Protein AF-A0A6G0VIT0-F1 (afdb_monomer_lite)

pLDDT: mean 71.98, std 22.52, range [28.94, 96.5]

Radius of gyration: 37.8 Å; chains: 1; bounding box: 66×64×122 Å

Sequence (243 aa):
MTITPNLNTSILKSQESIESVAIDLSVTSTPPNVNLTPIKTPNSISPLLKTPSKFTRYFPTLVTPARRLNFPKSPITRSKPTKTKLKKKLKLLQQKVRRQQLKINNLQQLLKSLEQKGLLNSENSEVISSKFEGLSQEIFLNQLKNCKRHTKGHRYSAEIKKFALTLHYYSPKAHQYCRLINRSILALPHVSAIRNWTSSINGEPGFFKDVLSALEKLKPFDKHCNLVIDAMAIKQQIIWDPK

Foldseek 3Di:
DDDDDDDDPDPPPDDDDDDDDDDDPDDDDDDDDDDDDDDDDDDDDDDPDDDPDDDDPDDDDPDDPPPPPPDDDDPPDPDDDDPVVVVVVVVVVVVVVVVVVVVVVVVVVVVVVCVVVVNDDPCVLVVLVVPDDDPLSQQVVQCVVPVPDDLVPRDHDPVLLVVLLVQCVVPVVRSVVCCPVVCVRGPHDDVVVNVVVCVVQDPDPDDRPVVVVVLVPDDPVVNDDDDDDDDDDDDDDDDDDDD

Structure (mmCIF, N/CA/C/O backbone):
data_AF-A0A6G0VIT0-F1
#
_entry.id   AF-A0A6G0VIT0-F1
#
loop_
_atom_site.group_PDB
_atom_site.id
_atom_site.type_symbol
_atom_site.label_atom_id
_atom_site.label_alt_id
_atom_site.label_comp_id
_atom_site.label_asym_id
_atom_site.label_entity_id
_atom_site.label_seq_id
_atom_site.pdbx_PDB_ins_code
_atom_site.Cartn_x
_atom_site.Cartn_y
_atom_site.Cartn_z
_atom_site.occupancy
_atom_site.B_iso_or_equiv
_atom_site.auth_seq_id
_atom_site.auth_comp_id
_atom_site.auth_asym_id
_atom_site.auth_atom_id
_atom_site.pdbx_PDB_model_num
ATOM 1 N N . MET A 1 1 ? -30.025 -21.293 -44.463 1.00 39.44 1 MET A N 1
ATOM 2 C CA . MET A 1 1 ? -30.429 -20.440 -43.326 1.00 39.44 1 MET A CA 1
ATOM 3 C C . MET A 1 1 ? -29.195 -19.697 -42.851 1.00 39.44 1 MET A C 1
ATOM 5 O O . MET A 1 1 ? -28.387 -20.245 -42.119 1.00 39.44 1 MET A O 1
ATOM 9 N N . THR A 1 2 ? -29.005 -18.495 -43.377 1.00 31.34 2 THR A N 1
ATOM 10 C CA . THR A 1 2 ? -27.840 -17.631 -43.169 1.00 31.34 2 THR A CA 1
ATOM 11 C C . THR A 1 2 ? -28.367 -16.354 -42.534 1.00 31.34 2 THR A C 1
ATOM 13 O O . THR A 1 2 ? -29.115 -15.617 -43.170 1.00 31.34 2 THR A O 1
ATOM 16 N N . ILE A 1 3 ? -28.048 -16.134 -41.259 1.00 34.16 3 ILE A N 1
ATOM 17 C CA . ILE A 1 3 ? -28.468 -14.950 -40.507 1.00 34.16 3 ILE A CA 1
ATOM 18 C C . ILE A 1 3 ? -27.227 -14.086 -40.299 1.00 34.16 3 ILE A C 1
ATOM 20 O O . ILE A 1 3 ? -26.346 -14.411 -39.507 1.00 34.16 3 ILE A O 1
ATOM 24 N N . THR A 1 4 ? -27.157 -12.998 -41.056 1.00 38.31 4 THR A N 1
ATOM 25 C CA . THR A 1 4 ? -26.248 -11.869 -40.845 1.00 38.31 4 THR A CA 1
ATOM 26 C C . THR A 1 4 ? -26.761 -11.000 -39.692 1.00 38.31 4 THR A C 1
ATOM 28 O O . THR A 1 4 ? -27.941 -10.639 -39.715 1.00 38.31 4 THR A O 1
ATOM 31 N N . PRO A 1 5 ? -25.929 -10.582 -38.724 1.00 44.19 5 PRO A N 1
ATOM 32 C CA . PRO A 1 5 ? -26.310 -9.526 -37.800 1.00 44.19 5 PRO A CA 1
ATOM 33 C C . PRO A 1 5 ? -25.997 -8.148 -38.402 1.00 44.19 5 PRO A C 1
ATOM 35 O O . PRO A 1 5 ? -24.857 -7.817 -38.721 1.00 44.19 5 PRO A O 1
ATOM 38 N N . ASN A 1 6 ? -27.058 -7.363 -38.557 1.00 33.50 6 ASN A N 1
ATOM 39 C CA . ASN A 1 6 ? -27.067 -5.968 -38.974 1.00 33.50 6 ASN A CA 1
ATOM 40 C C . ASN A 1 6 ? -26.543 -5.091 -37.816 1.00 33.50 6 ASN A C 1
ATOM 42 O O . ASN A 1 6 ? -27.170 -5.023 -36.758 1.00 33.50 6 ASN A O 1
ATOM 46 N N . LEU A 1 7 ? -25.373 -4.470 -37.986 1.00 37.62 7 LEU A N 1
ATOM 47 C CA . LEU A 1 7 ? -24.781 -3.537 -37.023 1.00 37.62 7 LEU A CA 1
ATOM 48 C C . LEU A 1 7 ? -25.270 -2.118 -37.333 1.00 37.62 7 LEU A C 1
ATOM 50 O O . LEU A 1 7 ? -24.922 -1.540 -38.359 1.00 37.62 7 LEU A O 1
ATOM 54 N N . ASN A 1 8 ? -26.060 -1.558 -36.416 1.00 31.48 8 ASN A N 1
ATOM 55 C CA . ASN A 1 8 ? -26.498 -0.166 -36.449 1.00 31.48 8 ASN A CA 1
ATOM 56 C C . ASN A 1 8 ? -25.300 0.795 -36.380 1.00 31.48 8 ASN A C 1
ATOM 58 O O . ASN A 1 8 ? -24.591 0.884 -35.376 1.00 31.48 8 ASN A O 1
ATOM 62 N N . THR A 1 9 ? -25.125 1.563 -37.448 1.00 39.81 9 THR A N 1
ATOM 63 C CA . THR A 1 9 ? -24.205 2.694 -37.569 1.00 39.81 9 THR A CA 1
ATOM 64 C C . THR A 1 9 ? -24.812 3.945 -36.931 1.00 39.81 9 THR A C 1
ATOM 66 O O . THR A 1 9 ? -25.476 4.725 -37.610 1.00 39.81 9 THR A O 1
ATOM 69 N N . SER A 1 10 ? -24.606 4.159 -35.628 1.00 34.81 10 SER A N 1
ATOM 70 C CA . SER A 1 10 ? -24.930 5.456 -34.995 1.00 34.81 10 SER A CA 1
ATOM 71 C C . SER A 1 10 ? -24.172 5.794 -33.701 1.00 34.81 10 SER A C 1
ATOM 73 O O . SER A 1 10 ? -24.502 6.783 -33.056 1.00 34.81 10 SER A O 1
ATOM 75 N N . ILE A 1 11 ? -23.113 5.063 -33.327 1.00 33.69 11 ILE A N 1
ATOM 76 C CA . ILE A 1 11 ? -22.347 5.335 -32.086 1.00 33.69 11 ILE A CA 1
ATOM 77 C C . ILE A 1 11 ? -20.842 5.479 -32.385 1.00 33.69 11 ILE A C 1
ATOM 79 O O . ILE A 1 11 ? -19.994 4.851 -31.763 1.00 33.69 11 ILE A O 1
ATOM 83 N N . LEU A 1 12 ? -20.502 6.293 -33.388 1.00 35.78 12 LEU A N 1
ATOM 84 C CA . LEU A 1 12 ? -19.114 6.623 -33.758 1.00 35.78 12 LEU A CA 1
ATOM 85 C C . LEU A 1 12 ? -18.936 8.120 -34.069 1.00 35.78 12 LEU A C 1
ATOM 87 O O . LEU A 1 12 ? -18.329 8.485 -35.070 1.00 35.78 12 LEU A O 1
ATOM 91 N N . LYS A 1 13 ? -19.471 9.006 -33.219 1.00 32.75 13 LYS A N 1
ATOM 92 C CA . LYS A 1 13 ? -19.161 10.449 -33.253 1.00 32.75 13 LYS A CA 1
ATOM 93 C C . LYS A 1 13 ? -19.234 11.074 -31.861 1.00 32.75 13 LYS A C 1
ATOM 95 O O . LYS A 1 13 ? -20.207 11.748 -31.549 1.00 32.75 13 LYS A O 1
ATOM 100 N N . SER A 1 14 ? -18.207 10.848 -31.043 1.00 31.55 14 SER A N 1
ATOM 101 C CA . SER A 1 14 ? -17.880 11.722 -29.898 1.00 31.55 14 SER A CA 1
ATOM 102 C C . SER A 1 14 ? -16.595 11.279 -29.187 1.00 31.55 14 SER A C 1
ATOM 104 O O . SER A 1 14 ? -16.570 11.091 -27.977 1.00 31.55 14 SER A O 1
ATOM 106 N N . GLN A 1 15 ? -15.502 11.118 -29.936 1.00 35.97 15 GLN A N 1
ATOM 107 C CA . GLN A 1 15 ? -14.150 11.149 -29.371 1.00 35.97 15 GLN A CA 1
ATOM 108 C C . GLN A 1 15 ? -13.213 11.834 -30.363 1.00 35.97 15 GLN A C 1
ATOM 110 O O . GLN A 1 15 ? -12.613 11.177 -31.200 1.00 35.97 15 GLN A O 1
ATOM 115 N N . GLU A 1 16 ? -13.121 13.158 -30.266 1.00 35.34 16 GLU A N 1
ATOM 116 C CA . GLU A 1 16 ? -12.009 13.951 -30.794 1.00 35.34 16 GLU A CA 1
ATOM 117 C C . GLU A 1 16 ? -12.013 15.317 -30.091 1.00 35.34 16 GLU A C 1
ATOM 119 O O . GLU A 1 16 ? -12.954 16.092 -30.251 1.00 35.34 16 GLU A O 1
ATOM 124 N N . SER A 1 17 ? -11.007 15.545 -29.238 1.00 28.94 17 SER A N 1
ATOM 125 C CA . SER A 1 17 ? -10.369 16.829 -28.868 1.00 28.94 17 SER A CA 1
ATOM 126 C C . SER A 1 17 ? -9.848 16.783 -27.425 1.00 28.94 17 SER A C 1
ATOM 128 O O . SER A 1 17 ? -10.537 17.115 -26.466 1.00 28.94 17 SER A O 1
ATOM 130 N N . ILE A 1 18 ? -8.589 16.378 -27.260 1.00 33.50 18 ILE A N 1
ATOM 131 C CA . ILE A 1 18 ? -7.777 16.848 -26.132 1.00 33.50 18 ILE A CA 1
ATOM 132 C C . ILE A 1 18 ? -6.627 17.619 -26.765 1.00 33.50 18 ILE A C 1
ATOM 134 O O . ILE A 1 18 ? -5.604 17.048 -27.137 1.00 33.50 18 ILE A O 1
ATOM 138 N N . GLU A 1 19 ? -6.855 18.915 -26.959 1.00 32.25 19 GLU A N 1
ATOM 139 C CA . GLU A 1 19 ? -5.795 19.872 -27.244 1.00 32.25 19 GLU A CA 1
ATOM 140 C C . GLU A 1 19 ? -4.955 20.103 -25.985 1.00 32.25 19 GLU A C 1
ATOM 142 O O . GLU A 1 19 ? -5.441 20.180 -24.855 1.00 32.25 19 GLU A O 1
ATOM 147 N N . SER A 1 20 ? -3.655 20.192 -26.225 1.00 37.00 20 SER A N 1
ATOM 148 C CA . SER A 1 20 ? -2.595 20.540 -25.295 1.00 37.00 20 SER A CA 1
ATOM 149 C C . SER A 1 20 ? -2.835 21.893 -24.619 1.00 37.00 20 SER A C 1
ATOM 151 O O . SER A 1 20 ? -2.801 22.928 -25.282 1.00 37.00 20 SER A O 1
ATOM 153 N N . VAL A 1 21 ? -2.974 21.904 -23.293 1.00 34.84 21 VAL A N 1
ATOM 154 C CA . VAL A 1 21 ? -2.905 23.137 -22.497 1.00 34.84 21 VAL A CA 1
ATOM 155 C C . VAL A 1 21 ? -1.511 23.240 -21.887 1.00 34.84 21 VAL A C 1
ATOM 157 O O . VAL A 1 21 ? -1.133 22.462 -21.011 1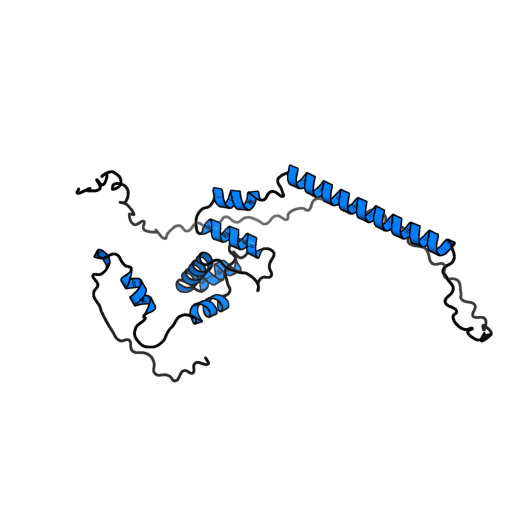.00 34.84 21 VAL A O 1
ATOM 160 N N . ALA A 1 22 ? -0.738 24.199 -22.395 1.00 34.50 22 ALA A N 1
ATOM 161 C CA . ALA A 1 22 ? 0.529 24.632 -21.828 1.00 34.50 22 ALA A CA 1
ATOM 162 C C . ALA A 1 22 ? 0.296 25.273 -20.449 1.00 34.50 22 ALA A C 1
ATOM 164 O O . ALA A 1 22 ? -0.604 26.093 -20.277 1.00 34.50 22 ALA A O 1
ATOM 165 N N . ILE A 1 23 ? 1.107 24.890 -19.463 1.00 35.34 23 ILE A N 1
ATOM 166 C CA . ILE A 1 23 ? 1.094 25.483 -18.124 1.00 35.34 23 ILE A CA 1
ATOM 167 C C . ILE A 1 23 ? 2.071 26.656 -18.144 1.00 35.34 23 ILE A C 1
ATOM 169 O O . ILE A 1 23 ? 3.284 26.450 -18.187 1.00 35.34 23 ILE A O 1
ATOM 173 N N . ASP A 1 24 ? 1.530 27.871 -18.128 1.00 34.41 24 ASP A N 1
ATOM 174 C CA . ASP A 1 24 ? 2.300 29.099 -17.966 1.00 34.41 24 ASP A CA 1
ATOM 175 C C . ASP A 1 24 ? 2.708 29.280 -16.491 1.00 34.41 24 ASP A C 1
ATOM 177 O O . ASP A 1 24 ? 1.890 29.190 -15.570 1.00 34.41 24 ASP A O 1
ATOM 181 N N . LEU A 1 25 ? 4.006 29.478 -16.270 1.00 43.47 25 LEU A N 1
ATOM 182 C CA . LEU A 1 25 ? 4.688 29.518 -14.975 1.00 43.47 25 LEU A CA 1
ATOM 183 C C . LEU A 1 25 ? 5.092 30.964 -14.654 1.00 43.47 25 LEU A C 1
ATOM 185 O O . LEU A 1 25 ? 6.275 31.270 -14.529 1.00 43.47 25 LEU A O 1
ATOM 189 N N . SER A 1 26 ? 4.124 31.868 -14.480 1.00 38.66 26 SER A N 1
ATOM 190 C CA . SER A 1 26 ? 4.410 33.195 -13.915 1.00 38.66 26 SER A CA 1
ATOM 191 C C . SER A 1 26 ? 3.176 33.913 -13.367 1.00 38.66 26 SER A C 1
ATOM 193 O O . SER A 1 26 ? 2.610 34.770 -14.034 1.00 38.66 26 SER A O 1
ATOM 195 N N . VAL A 1 27 ? 2.806 33.642 -12.110 1.00 36.34 27 VAL A N 1
ATOM 196 C CA . VAL A 1 27 ? 2.117 34.635 -11.264 1.00 36.34 27 VAL A CA 1
ATOM 197 C C . VAL A 1 27 ? 2.631 34.517 -9.829 1.00 36.34 27 VAL A C 1
ATOM 199 O O . VAL A 1 27 ? 2.209 33.674 -9.040 1.00 36.34 27 VAL A O 1
ATOM 202 N N . THR A 1 28 ? 3.574 35.389 -9.488 1.00 41.38 28 THR A N 1
ATOM 203 C CA . THR A 1 28 ? 3.960 35.733 -8.121 1.00 41.38 28 THR A CA 1
ATOM 204 C C . THR A 1 28 ? 2.871 36.627 -7.528 1.00 41.38 28 THR A C 1
ATOM 206 O O . THR A 1 28 ? 2.800 37.811 -7.839 1.00 41.38 28 THR A O 1
ATOM 209 N N . SER A 1 29 ? 2.029 36.086 -6.646 1.00 39.19 29 SER A N 1
ATOM 210 C CA . SER A 1 29 ? 1.202 36.899 -5.747 1.00 39.19 29 SER A CA 1
ATOM 211 C C . SER A 1 29 ? 1.527 36.540 -4.300 1.00 39.19 29 SER A C 1
ATOM 213 O O . SER A 1 29 ? 1.169 35.472 -3.802 1.00 39.19 29 SER A O 1
ATOM 215 N N . THR A 1 30 ? 2.246 37.441 -3.639 1.00 47.16 30 THR A N 1
ATOM 216 C CA . THR A 1 30 ? 2.467 37.490 -2.189 1.00 47.16 30 THR A CA 1
ATOM 217 C C . THR A 1 30 ? 1.151 37.375 -1.409 1.00 47.16 30 THR A C 1
ATOM 219 O O . THR A 1 30 ? 0.207 38.100 -1.732 1.00 47.16 30 THR A O 1
ATOM 222 N N . PRO A 1 31 ? 1.061 36.536 -0.361 1.00 48.94 31 PRO A N 1
ATOM 223 C CA . PRO A 1 31 ? -0.114 36.511 0.502 1.00 48.94 31 PRO A CA 1
ATOM 224 C C . PRO A 1 31 ? -0.138 37.741 1.432 1.00 48.94 31 PRO A C 1
ATOM 226 O O . PRO A 1 31 ? 0.913 38.152 1.932 1.00 48.94 31 PRO A O 1
ATOM 229 N N . PRO A 1 32 ? -1.318 38.332 1.698 1.00 38.59 32 PRO A N 1
ATOM 230 C CA . PRO A 1 32 ? -1.449 39.433 2.639 1.00 38.59 32 PRO A CA 1
ATOM 231 C C . PRO A 1 32 ? -1.197 38.975 4.081 1.00 38.59 32 PRO A C 1
ATOM 233 O O . PRO A 1 32 ? -1.624 37.908 4.522 1.00 38.59 32 PRO A O 1
ATOM 236 N N . ASN A 1 33 ? -0.494 39.840 4.804 1.00 43.25 33 ASN A N 1
ATOM 237 C CA . ASN A 1 33 ? -0.162 39.755 6.217 1.00 43.25 33 ASN A CA 1
ATOM 238 C C . ASN A 1 33 ? -1.449 39.783 7.066 1.00 43.25 33 ASN A C 1
ATOM 240 O O . ASN A 1 33 ? -2.126 40.809 7.134 1.00 43.25 33 ASN A O 1
ATOM 244 N N . VAL A 1 34 ? -1.808 38.658 7.691 1.00 37.53 34 VAL A N 1
ATOM 245 C CA . VAL A 1 34 ? -2.925 38.587 8.643 1.00 37.53 34 VAL A CA 1
ATOM 246 C C . VAL A 1 34 ? -2.350 38.585 10.054 1.00 37.53 34 VAL A C 1
ATOM 248 O O . VAL A 1 34 ? -1.793 37.596 10.526 1.00 37.53 34 VAL A O 1
ATOM 251 N N . ASN A 1 35 ? -2.510 39.726 10.718 1.00 37.78 35 ASN A N 1
ATOM 252 C CA . ASN A 1 35 ? -2.187 39.930 12.122 1.00 37.78 35 ASN A CA 1
ATOM 253 C C . ASN A 1 35 ? -2.947 38.930 13.007 1.00 37.78 35 ASN A C 1
ATOM 255 O O . ASN A 1 35 ? -4.179 38.893 13.018 1.00 37.78 35 ASN A O 1
ATOM 259 N N . LEU A 1 36 ? -2.204 38.148 13.792 1.00 36.78 36 LEU A N 1
ATOM 260 C CA . LEU A 1 36 ? -2.757 37.301 14.843 1.00 36.78 36 LEU A CA 1
ATOM 261 C C . LEU A 1 36 ? -3.287 38.191 15.972 1.00 36.78 36 LEU A C 1
ATOM 263 O O . LEU A 1 36 ? -2.516 38.759 16.743 1.00 36.78 36 LEU A O 1
ATOM 267 N N . THR A 1 37 ? -4.610 38.298 16.086 1.00 42.47 37 THR A N 1
ATOM 268 C CA . THR A 1 37 ? -5.257 38.807 17.300 1.00 42.47 37 THR A CA 1
ATOM 269 C C . THR A 1 37 ? -5.644 37.631 18.208 1.00 42.47 37 THR A C 1
ATOM 271 O O . THR A 1 37 ? -6.095 36.596 17.708 1.00 42.47 37 THR A O 1
ATOM 274 N N . PRO A 1 38 ? -5.462 37.731 19.539 1.00 36.06 38 PRO A N 1
ATOM 275 C CA . PRO A 1 38 ? -5.786 36.642 20.455 1.00 36.06 38 PRO A CA 1
ATOM 276 C C . PRO A 1 38 ? -7.300 36.428 20.539 1.00 36.06 38 PRO A C 1
ATOM 278 O O . PRO A 1 38 ? -8.054 37.339 20.887 1.00 36.06 38 PRO A O 1
ATOM 281 N N . ILE A 1 39 ? -7.748 35.202 20.272 1.00 33.94 39 ILE A N 1
ATOM 282 C CA . ILE A 1 39 ? -9.136 34.792 20.496 1.00 33.94 39 ILE A CA 1
ATOM 283 C C . ILE A 1 39 ? -9.406 34.804 22.007 1.00 33.94 39 ILE A C 1
ATOM 285 O O . ILE A 1 39 ? -8.843 34.015 22.765 1.00 33.94 39 ILE A O 1
ATOM 289 N N . LYS A 1 40 ? -10.288 35.714 22.433 1.00 36.72 40 LYS A N 1
ATOM 290 C CA . LYS A 1 40 ? -10.890 35.749 23.770 1.00 36.72 40 LYS A CA 1
ATOM 291 C C . LYS A 1 40 ? -11.734 34.489 23.981 1.00 36.72 40 LYS A C 1
ATOM 293 O O . LYS A 1 40 ? -12.680 34.232 23.240 1.00 36.72 40 LYS A O 1
ATOM 298 N N . THR A 1 41 ? -11.406 33.729 25.015 1.00 38.66 41 THR A N 1
ATOM 299 C CA . THR A 1 41 ? -12.231 32.646 25.553 1.00 38.66 41 THR A CA 1
ATOM 300 C C . THR A 1 41 ? -13.497 33.218 26.207 1.00 38.66 41 THR A C 1
ATOM 302 O O . THR A 1 41 ? -13.395 34.144 27.014 1.00 38.66 41 THR A O 1
ATOM 305 N N . PRO A 1 42 ? -14.704 32.701 25.908 1.00 35.22 42 PRO A N 1
ATOM 306 C CA . PRO A 1 42 ? -15.889 33.036 26.680 1.00 35.22 42 PRO A CA 1
ATOM 307 C C . PRO A 1 42 ? -15.894 32.290 28.022 1.00 35.22 42 PRO A C 1
ATOM 309 O O . PRO A 1 42 ? -15.535 31.119 28.136 1.00 35.22 42 PRO A O 1
ATOM 312 N N . ASN A 1 43 ? -16.292 33.047 29.035 1.00 34.72 43 ASN A N 1
ATOM 313 C CA . ASN A 1 43 ? -16.247 32.767 30.458 1.00 34.72 43 ASN A CA 1
ATOM 314 C C . ASN A 1 43 ? -17.086 31.566 30.937 1.00 34.72 43 ASN A C 1
ATOM 316 O O . ASN A 1 43 ? -18.182 31.310 30.455 1.00 34.72 43 ASN A O 1
ATOM 320 N N . SER A 1 44 ? -16.592 30.988 32.039 1.00 34.66 44 SER A N 1
ATOM 321 C CA . SER A 1 44 ? -17.337 30.609 33.250 1.00 34.66 44 SER A CA 1
ATOM 322 C C . SER A 1 44 ? -18.474 29.586 33.135 1.00 34.66 44 SER A C 1
ATOM 324 O O . SER A 1 44 ? -19.641 29.933 32.976 1.00 34.66 44 SER A O 1
ATOM 326 N N . ILE A 1 45 ? -18.148 28.332 33.460 1.00 37.19 45 ILE A N 1
ATOM 327 C CA . ILE A 1 45 ? -19.039 27.493 34.271 1.00 37.19 45 ILE A CA 1
ATOM 328 C C . ILE A 1 45 ? -18.240 27.071 35.504 1.00 37.19 45 ILE A C 1
ATOM 330 O O . ILE A 1 45 ? -17.314 26.264 35.438 1.00 37.19 45 ILE A O 1
ATOM 334 N N . SER A 1 46 ? -18.577 27.674 36.635 1.00 44.97 46 SER A N 1
ATOM 335 C CA . SER A 1 46 ? -18.108 27.302 37.963 1.00 44.97 46 SER A CA 1
ATOM 336 C C . SER A 1 46 ? -18.681 25.937 38.376 1.00 44.97 46 SER A C 1
ATOM 338 O O . SER A 1 46 ? -19.894 25.738 38.304 1.00 44.97 46 SER A O 1
ATOM 340 N N . PRO A 1 47 ? -17.877 24.993 38.897 1.00 40.59 47 PRO A N 1
ATOM 341 C CA . PRO A 1 47 ? -18.411 23.922 39.721 1.00 40.59 47 PRO A CA 1
ATOM 342 C C . PRO A 1 47 ? -18.462 24.410 41.172 1.00 40.59 47 PRO A C 1
ATOM 344 O O . PRO A 1 47 ? -17.487 24.351 41.923 1.00 40.59 47 PRO A O 1
ATOM 347 N N . LEU A 1 48 ? -19.631 24.916 41.554 1.00 40.97 48 LEU A N 1
ATOM 348 C CA . LEU A 1 48 ? -20.006 25.126 42.943 1.00 40.97 48 LEU A CA 1
ATOM 349 C C . LEU A 1 48 ? -20.090 23.775 43.686 1.00 40.97 48 LEU A C 1
ATOM 351 O O . LEU A 1 48 ? -20.726 22.831 43.226 1.00 40.97 48 LEU A O 1
ATOM 355 N N . LEU A 1 49 ? -19.485 23.773 44.882 1.00 36.88 49 LEU A N 1
ATOM 356 C CA . LEU A 1 49 ? -19.727 22.901 46.042 1.00 36.88 49 LEU A CA 1
ATOM 357 C C . LEU A 1 49 ? -19.083 21.501 46.044 1.00 36.88 49 LEU A C 1
ATOM 359 O O . LEU A 1 49 ? -19.740 20.464 45.974 1.00 36.88 49 LEU A O 1
ATOM 363 N N . LYS A 1 50 ? -17.774 21.472 46.334 1.00 38.97 50 LYS A N 1
ATOM 364 C CA . LYS A 1 50 ? -17.189 20.376 47.124 1.00 38.97 50 LYS A CA 1
ATOM 365 C C . LYS A 1 50 ? -17.759 20.462 48.544 1.00 38.97 50 LYS A C 1
ATOM 367 O O . LYS A 1 50 ? -17.447 21.391 49.282 1.00 38.97 50 LYS A O 1
ATOM 372 N N . THR A 1 51 ? -18.585 19.499 48.937 1.00 48.94 51 THR A N 1
ATOM 373 C CA . THR A 1 51 ? -18.995 19.327 50.338 1.00 48.94 51 THR A CA 1
ATOM 374 C C . THR A 1 51 ? -17.760 19.085 51.217 1.00 48.94 51 THR A C 1
ATOM 376 O O . THR A 1 51 ? -16.925 18.257 50.830 1.00 48.94 51 THR A O 1
ATOM 379 N N . PRO A 1 52 ? -17.626 19.714 52.399 1.00 43.19 52 PRO A N 1
ATOM 380 C CA . PRO A 1 52 ? -16.530 19.423 53.311 1.00 43.19 52 PRO A CA 1
ATOM 381 C C . PRO A 1 52 ? -16.701 18.003 53.860 1.00 43.19 52 PRO A C 1
ATOM 383 O O . PRO A 1 52 ? -17.555 17.706 54.696 1.00 43.19 52 PRO A O 1
ATOM 386 N N . SER A 1 53 ? -15.878 17.094 53.351 1.00 44.16 53 SER A N 1
ATOM 387 C CA . SER A 1 53 ? -15.689 15.766 53.914 1.00 44.16 53 SER A CA 1
ATOM 388 C C . SER A 1 53 ? -15.060 15.909 55.301 1.00 44.16 53 SER A C 1
ATOM 390 O O . SER A 1 53 ? -13.851 16.059 55.419 1.00 44.16 53 SER A O 1
ATOM 392 N N . LYS A 1 54 ? -15.915 15.849 56.327 1.00 44.12 54 LYS A N 1
ATOM 393 C CA . LYS A 1 54 ? -15.657 15.348 57.686 1.00 44.12 54 LYS A CA 1
ATOM 394 C C . LYS A 1 54 ? -14.336 15.805 58.315 1.00 44.12 54 LYS A C 1
ATOM 396 O O . LYS A 1 54 ? -13.304 15.162 58.170 1.00 44.12 54 LYS A O 1
ATOM 401 N N . PHE A 1 55 ? -14.440 16.843 59.136 1.00 38.50 55 PHE A N 1
ATOM 402 C CA . PHE A 1 55 ? -13.499 17.150 60.206 1.00 38.50 55 PHE A CA 1
ATOM 403 C C . PHE A 1 55 ? -13.237 15.881 61.041 1.00 38.50 55 PHE A C 1
ATOM 405 O O . PHE A 1 55 ? -14.082 15.452 61.833 1.00 38.50 55 PHE A O 1
ATOM 412 N N . THR A 1 56 ? -12.096 15.228 60.836 1.00 43.19 56 THR A N 1
ATOM 413 C CA . THR A 1 56 ? -11.609 14.181 61.734 1.00 43.19 56 THR A CA 1
ATOM 414 C C . THR A 1 56 ? -11.142 14.864 63.008 1.00 43.19 56 THR A C 1
ATOM 416 O O . THR A 1 56 ? -10.056 15.436 63.052 1.00 43.19 56 THR A O 1
ATOM 419 N N . ARG A 1 57 ? -11.981 14.828 64.049 1.00 38.94 57 ARG A N 1
ATOM 420 C CA . ARG A 1 57 ? -11.551 15.140 65.413 1.00 38.94 57 ARG A CA 1
ATOM 421 C C . ARG A 1 57 ? -10.426 14.169 65.778 1.00 38.94 57 ARG A C 1
ATOM 423 O O . ARG A 1 57 ? -10.675 12.972 65.904 1.00 38.94 57 ARG A O 1
ATOM 430 N N . TYR A 1 58 ? -9.205 14.679 65.910 1.00 43.31 58 TYR A N 1
ATOM 431 C CA . TYR A 1 58 ? -8.116 13.955 66.554 1.00 43.31 58 TYR A CA 1
ATOM 432 C C . TYR A 1 58 ? -8.490 13.779 68.028 1.00 43.31 58 TYR A C 1
ATOM 434 O O . TYR A 1 58 ? -8.549 14.748 68.780 1.00 43.31 58 TYR A O 1
ATOM 442 N N . PHE A 1 59 ? -8.794 12.546 68.426 1.00 48.81 59 PHE A N 1
ATOM 443 C CA . PHE A 1 59 ? -8.829 12.166 69.833 1.00 48.81 59 PHE A CA 1
ATOM 444 C C . PHE A 1 59 ? -7.404 11.777 70.246 1.00 48.81 59 PHE A C 1
ATOM 446 O O . PHE A 1 59 ? -6.777 10.999 69.521 1.00 48.81 59 PHE A O 1
ATOM 453 N N . PRO A 1 60 ? -6.870 12.281 71.371 1.00 47.34 60 PRO A N 1
ATOM 454 C CA . PRO A 1 60 ? -5.581 11.830 71.868 1.00 47.34 60 PRO A CA 1
ATOM 455 C C . PRO A 1 60 ? -5.703 10.359 72.274 1.00 47.34 60 PRO A C 1
ATOM 457 O O . PRO A 1 60 ? -6.555 9.981 73.080 1.00 47.34 60 PRO A O 1
ATOM 460 N N . THR A 1 61 ? -4.869 9.507 71.685 1.00 50.53 61 THR A N 1
ATOM 461 C CA . THR A 1 61 ? -4.758 8.101 72.066 1.00 50.53 61 THR A CA 1
ATOM 462 C C . THR A 1 61 ? -4.118 8.010 73.447 1.00 50.53 61 THR A C 1
ATOM 464 O O . THR A 1 61 ? -2.896 8.072 73.569 1.00 50.53 61 THR A O 1
ATOM 467 N N . LEU A 1 62 ? -4.930 7.840 74.492 1.00 52.47 62 LEU A N 1
ATOM 468 C CA . LEU A 1 62 ? -4.440 7.315 75.763 1.00 52.47 62 LEU A CA 1
ATOM 469 C C . LEU A 1 62 ? -4.116 5.832 75.557 1.00 52.47 62 LEU A C 1
ATOM 471 O O . LEU A 1 62 ? -5.007 4.984 75.490 1.00 52.47 62 LEU A O 1
ATOM 475 N N . VAL A 1 63 ? -2.829 5.529 75.397 1.00 48.59 63 VAL A N 1
ATOM 476 C CA . VAL A 1 63 ? -2.324 4.157 75.328 1.00 48.59 63 VAL A CA 1
ATOM 477 C C . VAL A 1 63 ? -2.402 3.562 76.730 1.00 48.59 63 VAL A C 1
ATOM 479 O O . VAL A 1 63 ? -1.538 3.785 77.570 1.00 48.59 63 VAL A O 1
ATOM 482 N N . THR A 1 64 ? -3.461 2.804 76.990 1.00 60.25 64 THR A N 1
ATOM 483 C CA . THR A 1 64 ? -3.500 1.840 78.094 1.00 60.25 64 THR A CA 1
ATOM 484 C C . THR A 1 64 ? -2.948 0.504 77.589 1.00 60.25 64 THR A C 1
ATOM 486 O O . THR A 1 64 ? -3.246 0.114 76.454 1.00 60.25 64 THR A O 1
ATOM 489 N N . PRO A 1 65 ? -2.134 -0.224 78.375 1.00 48.53 65 PRO A N 1
ATOM 490 C CA . PRO A 1 65 ? -1.639 -1.526 77.957 1.00 48.53 65 PRO A CA 1
ATOM 491 C C . PRO A 1 65 ? -2.816 -2.505 77.912 1.00 48.53 65 PRO A C 1
ATOM 493 O O . PRO A 1 65 ? -3.326 -2.961 78.933 1.00 48.53 65 PRO A O 1
ATOM 496 N N . ALA A 1 66 ? -3.275 -2.820 76.702 1.00 53.16 66 ALA A N 1
ATOM 497 C CA . ALA A 1 66 ? -4.274 -3.851 76.491 1.00 53.16 66 ALA A CA 1
ATOM 498 C C . ALA A 1 66 ? -3.667 -5.213 76.858 1.00 53.16 66 ALA A C 1
ATOM 500 O O . ALA A 1 66 ? -2.807 -5.744 76.151 1.00 53.16 66 ALA A O 1
ATOM 501 N N . ARG A 1 67 ? -4.140 -5.792 77.965 1.00 51.50 67 ARG A N 1
ATOM 502 C CA . ARG A 1 67 ? -3.919 -7.195 78.324 1.00 51.50 67 ARG A CA 1
ATOM 503 C C . ARG A 1 67 ? -4.405 -8.062 77.158 1.00 51.50 67 ARG A C 1
ATOM 505 O O . ARG A 1 67 ? -5.609 -8.218 76.961 1.00 51.50 67 ARG A O 1
ATOM 512 N N . ARG A 1 68 ? -3.483 -8.601 76.354 1.00 50.59 68 ARG A N 1
ATOM 513 C CA . ARG A 1 68 ? -3.820 -9.548 75.281 1.00 50.59 68 ARG A CA 1
ATOM 514 C C . ARG A 1 68 ? -4.292 -10.855 75.909 1.00 50.59 68 ARG A C 1
ATOM 516 O O . ARG A 1 68 ? -3.491 -11.730 76.218 1.00 50.59 68 ARG A O 1
ATOM 523 N N . LEU A 1 69 ? -5.601 -10.987 76.091 1.00 56.44 69 LEU A N 1
ATOM 524 C CA . LEU A 1 69 ? -6.218 -12.293 76.271 1.00 56.44 69 LEU A CA 1
ATOM 525 C C . LEU A 1 69 ? -6.234 -12.978 74.902 1.00 56.44 69 LEU A C 1
ATOM 527 O O . LEU A 1 69 ? -7.039 -12.654 74.029 1.00 56.44 69 LEU A O 1
ATOM 531 N N . ASN A 1 70 ? -5.286 -13.892 74.701 1.00 53.25 70 ASN A N 1
ATOM 532 C CA . ASN A 1 70 ? -5.284 -14.801 73.564 1.00 53.25 70 ASN A CA 1
ATOM 533 C C . ASN A 1 70 ? -6.437 -15.792 73.747 1.00 53.25 70 ASN A C 1
ATOM 535 O O . ASN A 1 70 ? -6.283 -16.826 74.391 1.00 53.25 70 ASN A O 1
ATOM 539 N N . PHE A 1 71 ? -7.602 -15.474 73.189 1.00 57.09 71 PHE A N 1
ATOM 540 C CA . PHE A 1 71 ? -8.662 -16.462 73.043 1.00 57.09 71 PHE A CA 1
ATOM 541 C C . PHE A 1 71 ? -8.280 -17.449 71.929 1.00 57.09 71 PHE A C 1
ATOM 543 O O . PHE A 1 71 ? -7.861 -17.014 70.848 1.00 57.09 71 PHE A O 1
ATOM 550 N N . PRO A 1 72 ? -8.412 -18.768 72.153 1.00 54.97 72 PRO A N 1
ATOM 551 C CA . PRO A 1 72 ? -8.156 -19.755 71.116 1.00 54.97 72 PRO A CA 1
ATOM 552 C C . PRO A 1 72 ? -9.157 -19.554 69.973 1.00 54.97 72 PRO A C 1
ATOM 554 O O . PRO A 1 72 ? -10.365 -19.448 70.190 1.00 54.97 72 PRO A O 1
ATOM 557 N N . LYS A 1 73 ? -8.649 -19.474 68.739 1.00 57.66 73 LYS A N 1
ATOM 558 C CA . LYS A 1 73 ? -9.478 -19.421 67.530 1.00 57.66 73 LYS A CA 1
ATOM 559 C C . LYS A 1 73 ? -10.251 -20.736 67.440 1.00 57.66 73 LYS A C 1
ATOM 561 O O . LYS A 1 73 ? -9.666 -21.771 67.132 1.00 57.66 73 LYS A O 1
ATOM 566 N N . SER A 1 74 ? -11.549 -20.698 67.727 1.00 60.81 74 SER A N 1
ATOM 567 C CA . SER A 1 74 ? -12.434 -21.837 67.500 1.00 60.81 74 SER A CA 1
ATOM 568 C C . SER A 1 74 ? -12.499 -22.173 66.000 1.00 60.81 74 SER A C 1
ATOM 570 O O . SER A 1 74 ? -12.248 -21.298 65.160 1.00 60.81 74 SER A O 1
ATOM 572 N N . PRO A 1 75 ? -12.814 -23.430 65.632 1.00 54.69 75 PRO A N 1
ATOM 573 C CA . PRO A 1 75 ? -12.874 -23.839 64.236 1.00 54.69 75 PRO A CA 1
ATOM 574 C C . PRO A 1 75 ? -13.878 -22.963 63.488 1.00 54.69 75 PRO A C 1
ATOM 576 O O . PRO A 1 75 ? -15.018 -22.803 63.928 1.00 54.69 75 PRO A O 1
ATOM 579 N N . ILE A 1 76 ? -13.462 -22.394 62.354 1.00 58.47 76 ILE A N 1
ATOM 580 C CA . ILE A 1 76 ? -14.335 -21.634 61.456 1.00 58.47 76 ILE A CA 1
ATOM 581 C C . ILE A 1 76 ? -15.391 -22.604 60.921 1.00 58.47 76 ILE A C 1
ATOM 583 O O . ILE A 1 76 ? -15.212 -23.261 59.896 1.00 58.47 76 ILE A O 1
ATOM 587 N N . THR A 1 77 ? -16.512 -22.715 61.625 1.00 57.72 77 THR A N 1
ATOM 588 C CA . THR A 1 77 ? -17.693 -23.381 61.096 1.00 57.72 77 THR A CA 1
ATOM 589 C C . THR A 1 77 ? -18.243 -22.489 59.986 1.00 57.72 77 THR A C 1
ATOM 591 O O . THR A 1 77 ? -18.450 -21.284 60.164 1.00 57.72 77 THR A O 1
ATOM 594 N N . ARG A 1 78 ? -18.442 -23.058 58.790 1.00 57.66 78 ARG A N 1
ATOM 595 C CA . ARG A 1 78 ? -19.124 -22.387 57.673 1.00 57.66 78 ARG A CA 1
ATOM 596 C C . ARG A 1 78 ? -20.581 -22.133 58.076 1.00 57.66 78 ARG A C 1
ATOM 598 O O . ARG A 1 78 ? -21.473 -22.906 57.740 1.00 57.66 78 ARG A O 1
ATOM 605 N N . SER A 1 79 ? -20.824 -21.068 58.839 1.00 61.59 79 SER A N 1
ATOM 606 C CA . SER A 1 79 ? -22.170 -20.682 59.258 1.00 61.59 79 SER A CA 1
ATOM 607 C C . SER A 1 79 ? -22.988 -20.263 58.035 1.00 61.59 79 SER A C 1
ATOM 609 O O . SER A 1 79 ? -22.568 -19.425 57.229 1.00 61.59 79 SER A O 1
ATOM 611 N N . LYS A 1 80 ? -24.165 -20.878 57.868 1.00 68.25 80 LYS A N 1
ATOM 612 C CA . LYS A 1 80 ? -25.108 -20.499 56.810 1.00 68.25 80 LYS A CA 1
ATOM 613 C C . LYS A 1 80 ? -25.480 -19.020 57.001 1.00 68.25 80 LYS A C 1
ATOM 615 O O . LYS A 1 80 ? -25.694 -18.584 58.134 1.00 68.25 80 LYS A O 1
ATOM 620 N N . PRO A 1 81 ? -25.536 -18.217 55.925 1.00 68.06 81 PRO A N 1
ATOM 621 C CA . PRO A 1 81 ? -25.778 -16.787 56.049 1.00 68.06 81 PRO A CA 1
ATOM 622 C C . PRO A 1 81 ? -27.132 -16.527 56.716 1.00 68.06 81 PRO A C 1
ATOM 624 O O . PRO A 1 81 ? -28.152 -17.097 56.333 1.00 68.06 81 PRO A O 1
ATOM 627 N N . THR A 1 82 ? -27.144 -15.633 57.705 1.00 77.06 82 THR A N 1
ATOM 628 C CA . THR A 1 82 ? -28.362 -15.242 58.421 1.00 77.06 82 THR A CA 1
ATOM 629 C C . THR A 1 82 ? -29.407 -14.663 57.459 1.00 77.06 82 THR A C 1
ATOM 631 O O . THR A 1 82 ? -29.072 -13.957 56.500 1.00 77.06 82 THR A O 1
ATOM 634 N N . LYS A 1 83 ? -30.698 -14.916 57.727 1.00 78.81 83 LYS A N 1
ATOM 635 C CA . LYS A 1 83 ? -31.847 -14.479 56.900 1.00 78.81 83 LYS A CA 1
ATOM 636 C C . LYS A 1 83 ? -31.788 -12.979 56.550 1.00 78.81 83 LYS A C 1
ATOM 638 O O . LYS A 1 83 ? -32.165 -12.569 55.455 1.00 78.81 83 LYS A O 1
ATOM 643 N N . THR A 1 84 ? -31.243 -12.159 57.449 1.00 79.12 84 THR A N 1
ATOM 644 C CA . THR A 1 84 ? -31.024 -10.714 57.266 1.00 79.12 84 THR A CA 1
ATOM 645 C C . THR A 1 84 ? -29.922 -10.381 56.251 1.00 79.12 84 THR A C 1
ATOM 647 O O . THR A 1 84 ? -30.102 -9.465 55.447 1.00 79.12 84 THR A O 1
ATOM 650 N N . LYS A 1 85 ? -28.807 -11.129 56.221 1.00 82.94 85 LYS A N 1
ATOM 651 C CA . LYS A 1 85 ? -27.728 -10.967 55.223 1.00 82.94 85 LYS A CA 1
ATOM 652 C C . LYS A 1 85 ? -28.210 -11.328 53.815 1.00 82.94 85 LYS A C 1
ATOM 654 O O . LYS A 1 85 ? -27.915 -10.597 52.870 1.00 82.94 85 LYS A O 1
ATOM 659 N N . LEU A 1 86 ? -29.002 -12.394 53.680 1.00 84.81 86 LEU A N 1
ATOM 660 C CA . LEU A 1 86 ? -29.597 -12.799 52.399 1.00 84.81 86 LEU A CA 1
ATOM 661 C C . LEU A 1 86 ? -30.580 -11.747 51.864 1.00 84.81 86 LEU A C 1
ATOM 663 O O . LEU A 1 86 ? -30.456 -11.339 50.711 1.00 84.81 86 LEU A O 1
ATOM 667 N N . LYS A 1 87 ? -31.481 -11.225 52.712 1.00 86.88 87 LYS A N 1
ATOM 668 C CA . LYS A 1 87 ? -32.405 -10.133 52.339 1.00 86.88 87 LYS A CA 1
ATOM 669 C C . LYS A 1 87 ? -31.667 -8.873 51.869 1.00 86.88 87 LYS A C 1
ATOM 671 O O . LYS A 1 87 ? -32.040 -8.283 50.856 1.00 86.88 87 LYS A O 1
ATOM 676 N N . LYS A 1 88 ? -30.586 -8.480 52.558 1.00 90.44 88 LYS A N 1
ATOM 677 C CA . LYS A 1 88 ? -29.735 -7.349 52.141 1.00 90.44 88 LYS A CA 1
ATOM 678 C C . LYS A 1 88 ? -29.086 -7.597 50.774 1.00 90.44 88 LYS A C 1
ATOM 680 O O . LYS A 1 88 ? -29.107 -6.710 49.924 1.00 90.44 88 LYS A O 1
ATOM 685 N N . LYS A 1 89 ? -28.551 -8.800 50.542 1.00 91.19 89 LYS A N 1
ATOM 686 C CA . LYS A 1 89 ? -27.922 -9.180 49.265 1.00 91.19 89 LYS A CA 1
ATOM 687 C C . LYS A 1 89 ? -28.928 -9.188 48.108 1.00 91.19 89 LYS A C 1
ATOM 689 O O . LYS A 1 89 ? -28.618 -8.673 47.039 1.00 91.19 89 LYS A O 1
ATOM 694 N N . LEU A 1 90 ? -30.138 -9.692 48.342 1.00 92.94 90 LEU A N 1
ATOM 695 C CA . LEU A 1 90 ? -31.227 -9.713 47.362 1.00 92.94 90 LEU A CA 1
ATOM 696 C C . LEU A 1 90 ? -31.652 -8.292 46.963 1.00 92.94 90 LEU A C 1
ATOM 698 O O . LEU A 1 90 ? -31.726 -7.992 45.773 1.00 92.94 90 LEU A O 1
ATOM 702 N N . LYS A 1 91 ? -31.800 -7.383 47.937 1.00 94.62 91 LYS A N 1
ATOM 703 C CA . LYS A 1 91 ? -32.076 -5.960 47.677 1.00 94.62 91 LYS A CA 1
ATOM 704 C C . LYS A 1 91 ? -30.979 -5.301 46.832 1.00 94.62 91 LYS A C 1
ATOM 706 O O . LYS A 1 91 ? -31.285 -4.572 45.892 1.00 94.62 91 LYS A O 1
ATOM 711 N N . LEU A 1 92 ? -29.706 -5.564 47.140 1.00 95.31 92 LEU A N 1
ATOM 712 C CA . LEU A 1 92 ? -28.576 -5.024 46.373 1.00 95.31 92 LEU A CA 1
ATOM 713 C C . LEU A 1 92 ? -28.560 -5.538 44.930 1.00 95.31 92 LEU A C 1
ATOM 715 O O . LEU A 1 92 ? -28.327 -4.758 44.008 1.00 95.31 92 LEU A O 1
ATOM 719 N N . LEU A 1 93 ? -28.829 -6.830 44.725 1.00 94.44 93 LEU A N 1
ATOM 720 C CA . LEU A 1 93 ? -28.894 -7.430 43.392 1.00 94.44 93 LEU A CA 1
ATOM 721 C C . LEU A 1 93 ? -30.057 -6.859 42.574 1.00 94.44 93 LEU A C 1
ATOM 723 O O . LEU A 1 93 ? -29.832 -6.406 41.455 1.00 94.44 93 LEU A O 1
ATOM 727 N N . GLN A 1 94 ? -31.258 -6.771 43.151 1.00 94.69 94 GLN A N 1
ATOM 728 C CA . GLN A 1 94 ? -32.414 -6.137 42.502 1.00 94.69 94 GLN A CA 1
ATOM 729 C C . GLN A 1 94 ? -32.140 -4.673 42.145 1.00 94.69 94 GLN A C 1
ATOM 731 O O . GLN A 1 94 ? -32.474 -4.215 41.053 1.00 94.69 94 GLN A O 1
ATOM 736 N N . GLN A 1 95 ? -31.472 -3.933 43.034 1.00 95.25 95 GLN A N 1
ATOM 737 C CA . GLN A 1 95 ? -31.085 -2.553 42.761 1.00 95.25 95 GLN A CA 1
ATOM 738 C C . GLN A 1 95 ? -30.070 -2.459 41.612 1.00 95.25 95 GLN A C 1
ATOM 740 O O . GLN A 1 95 ? -30.148 -1.533 40.803 1.00 95.25 95 GLN A O 1
ATOM 745 N N . LYS A 1 96 ? -29.136 -3.412 41.515 1.00 95.38 96 LYS A N 1
ATOM 746 C CA . LYS A 1 96 ? -28.156 -3.486 40.424 1.00 95.38 96 LYS A CA 1
ATOM 747 C C . LYS A 1 96 ? -28.844 -3.748 39.084 1.00 95.38 96 LYS A C 1
ATOM 749 O O . LYS A 1 96 ? -28.586 -3.009 38.138 1.00 95.38 96 LYS A O 1
ATOM 754 N N . VAL A 1 97 ? -29.776 -4.703 39.054 1.00 96.25 97 VAL A N 1
ATOM 755 C CA . VAL A 1 97 ? -30.603 -5.016 37.878 1.00 96.25 97 VAL A CA 1
ATOM 756 C C . VAL A 1 97 ? -31.412 -3.794 37.448 1.00 96.25 97 VAL A C 1
ATOM 758 O O . VAL A 1 97 ? -31.332 -3.384 36.295 1.00 96.25 97 VAL A O 1
ATOM 761 N N . ARG A 1 98 ? -32.100 -3.119 38.380 1.00 95.94 98 ARG A N 1
ATOM 762 C CA . ARG A 1 98 ? -32.852 -1.892 38.069 1.00 95.94 98 ARG A CA 1
ATOM 763 C C . ARG A 1 98 ? -31.960 -0.808 37.457 1.00 95.94 98 ARG A C 1
ATOM 765 O O . ARG A 1 98 ? -32.337 -0.192 36.467 1.00 95.94 98 ARG A O 1
ATOM 772 N N . ARG A 1 99 ? -30.782 -0.551 38.037 1.00 95.44 99 ARG A N 1
ATOM 773 C CA . ARG A 1 99 ? -29.842 0.463 37.520 1.00 95.44 99 ARG A CA 1
ATOM 774 C C . ARG A 1 99 ? -29.331 0.108 36.123 1.00 95.44 99 ARG A C 1
ATOM 776 O O . ARG A 1 99 ? -29.195 0.999 35.291 1.00 95.44 99 ARG A O 1
ATOM 783 N N . GLN A 1 100 ? -29.064 -1.172 35.869 1.00 94.44 100 GLN A N 1
ATOM 784 C CA . GLN A 1 100 ? -28.668 -1.655 34.546 1.00 94.44 100 GLN A CA 1
ATOM 785 C C . GLN A 1 100 ? -29.797 -1.470 33.530 1.00 94.44 100 GLN A C 1
ATOM 787 O O . GLN A 1 100 ? -29.546 -0.905 32.471 1.00 94.44 100 GLN A O 1
ATOM 792 N N . GLN A 1 101 ? -31.033 -1.834 33.881 1.00 95.06 101 GLN A N 1
ATOM 793 C CA . GLN A 1 101 ? -32.189 -1.674 32.998 1.00 95.06 101 GLN A CA 1
ATOM 794 C C . GLN A 1 101 ? -32.435 -0.206 32.632 1.00 95.06 101 GLN A C 1
ATOM 796 O O . GLN A 1 101 ? -32.664 0.114 31.472 1.00 95.06 101 GLN A O 1
ATOM 801 N N . LEU A 1 102 ? -32.310 0.706 33.603 1.00 95.06 102 LEU A N 1
ATOM 802 C CA . LEU A 1 102 ? -32.416 2.145 33.348 1.00 95.06 102 LEU A CA 1
ATOM 803 C C . LEU A 1 102 ? -31.333 2.639 32.385 1.00 95.06 102 LEU A C 1
ATOM 805 O O . LEU A 1 102 ? -31.619 3.446 31.506 1.00 95.06 102 LEU A O 1
ATOM 809 N N . LYS A 1 103 ? -30.099 2.139 32.522 1.00 94.00 103 LYS A N 1
ATOM 810 C CA . LYS A 1 103 ? -29.003 2.489 31.614 1.00 94.00 103 LYS A CA 1
ATOM 811 C C . LYS A 1 103 ? -29.248 1.949 30.204 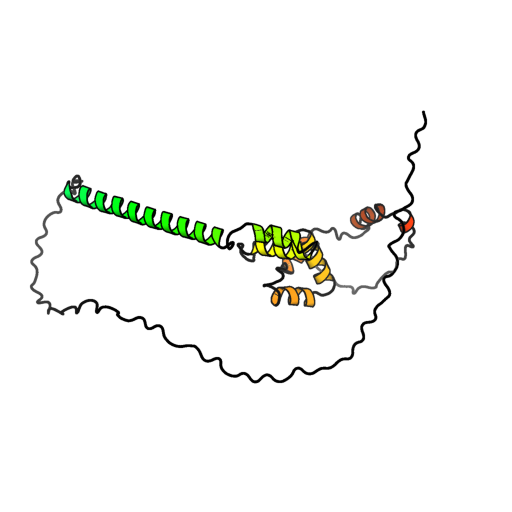1.00 94.00 103 LYS A C 1
ATOM 813 O O . LYS A 1 103 ? -29.017 2.675 29.247 1.00 94.00 103 LYS A O 1
ATOM 818 N N . ILE A 1 104 ? -29.737 0.716 30.081 1.00 93.56 104 ILE A N 1
ATOM 819 C CA . ILE A 1 104 ? -30.087 0.108 28.790 1.00 93.56 104 ILE A CA 1
ATOM 820 C C . ILE A 1 104 ? -31.198 0.917 28.112 1.00 93.56 104 ILE A C 1
ATOM 822 O O . ILE A 1 104 ? -31.022 1.329 26.970 1.00 93.56 104 ILE A O 1
ATOM 826 N N . ASN A 1 105 ? -32.276 1.236 28.831 1.00 94.88 105 ASN A N 1
ATOM 827 C CA . ASN A 1 105 ? -33.382 2.028 28.290 1.00 94.88 105 ASN A CA 1
ATOM 828 C C . ASN A 1 105 ? -32.929 3.436 27.870 1.00 94.88 105 ASN A C 1
ATOM 830 O O . ASN A 1 105 ? -33.327 3.920 26.816 1.00 94.88 105 ASN A O 1
ATOM 834 N N . ASN A 1 106 ? -32.069 4.085 28.662 1.00 96.00 106 ASN A N 1
ATOM 835 C CA . ASN A 1 106 ? -31.513 5.396 28.323 1.00 96.00 106 ASN A CA 1
ATOM 836 C C . ASN A 1 106 ? -30.661 5.337 27.041 1.00 96.00 106 ASN A C 1
ATOM 838 O O . ASN A 1 106 ? -30.831 6.168 26.154 1.00 96.00 106 ASN A O 1
ATOM 842 N N . LEU A 1 107 ? -29.802 4.321 26.905 1.00 88.50 107 LEU A N 1
ATOM 843 C CA . LEU A 1 107 ? -28.992 4.123 25.700 1.00 88.50 107 LEU A CA 1
ATOM 844 C C . LEU A 1 107 ? -29.851 3.800 24.467 1.00 88.50 107 LEU A C 1
ATOM 846 O O . LEU A 1 107 ? -29.553 4.290 23.382 1.00 88.50 107 LEU A O 1
ATOM 850 N N . GLN A 1 108 ? -30.930 3.030 24.627 1.00 89.81 108 GLN A N 1
ATOM 851 C CA . GLN A 1 108 ? -31.889 2.748 23.552 1.00 89.81 108 GLN A CA 1
ATOM 852 C C . GLN A 1 108 ? -32.645 4.009 23.111 1.00 89.81 108 GLN A C 1
ATOM 854 O O . GLN A 1 108 ? -32.806 4.244 21.916 1.00 89.81 108 GLN A O 1
ATOM 859 N N . GLN A 1 109 ? -33.071 4.849 24.058 1.00 92.12 109 GLN A N 1
ATOM 860 C CA . GLN A 1 109 ? -33.692 6.143 23.757 1.00 92.12 109 GLN A CA 1
ATOM 861 C C . GLN A 1 109 ? -32.723 7.086 23.040 1.00 92.12 109 GLN A C 1
ATOM 863 O O . GLN A 1 109 ? -33.111 7.754 22.082 1.00 92.12 109 GLN A O 1
ATOM 868 N N . LEU A 1 110 ? -31.460 7.105 23.468 1.00 87.31 110 LEU A N 1
ATOM 869 C CA . LEU A 1 110 ? -30.410 7.878 22.818 1.00 87.31 110 LEU A CA 1
ATOM 870 C C . LEU A 1 110 ? -30.177 7.398 21.378 1.00 87.31 110 LEU A C 1
ATOM 872 O O . LEU A 1 110 ? -30.203 8.231 20.477 1.00 87.31 110 LEU A O 1
ATOM 876 N N . LEU A 1 111 ? -30.052 6.086 21.142 1.00 81.81 111 LEU A N 1
ATOM 877 C CA . LEU A 1 111 ? -29.959 5.508 19.792 1.00 81.81 111 LEU A CA 1
ATOM 878 C C . LEU A 1 111 ? -31.131 5.950 18.906 1.00 81.81 111 LEU A C 1
ATOM 880 O O . LEU A 1 111 ? -30.906 6.534 17.851 1.00 81.81 111 LEU A O 1
ATOM 884 N N . LYS A 1 112 ? -32.370 5.792 19.383 1.00 85.81 112 LYS A N 1
ATOM 885 C CA . LYS A 1 112 ? -33.574 6.191 18.639 1.00 85.81 112 LYS A CA 1
ATOM 886 C C . LYS A 1 112 ? -33.599 7.692 18.319 1.00 85.81 112 LYS A C 1
ATOM 888 O O . LYS A 1 112 ? -33.964 8.089 17.218 1.00 85.81 112 LYS A O 1
ATOM 893 N N . SER A 1 113 ? -33.175 8.535 19.264 1.00 85.38 113 SER A N 1
ATOM 894 C CA . SER A 1 113 ? -33.085 9.987 19.049 1.00 85.38 113 SER A CA 1
ATOM 895 C C . SER A 1 113 ? -31.997 10.383 18.048 1.00 85.38 113 SER A C 1
ATOM 897 O O . SER A 1 113 ? -32.117 11.406 17.382 1.00 85.38 113 SER A O 1
ATOM 899 N N . LEU A 1 114 ? -30.928 9.593 17.946 1.00 79.38 114 LEU A N 1
ATOM 900 C CA . LEU A 1 114 ? -29.837 9.821 17.006 1.00 79.38 114 LEU A CA 1
ATOM 901 C C . LEU A 1 114 ? -30.187 9.306 15.599 1.00 79.38 114 LEU A C 1
ATOM 903 O O . LEU A 1 114 ? -29.810 9.952 14.624 1.00 79.38 114 LEU A O 1
ATOM 907 N N . GLU A 1 115 ? -30.951 8.213 15.494 1.00 74.12 115 GLU A N 1
ATOM 908 C CA . GLU A 1 115 ? -31.551 7.723 14.240 1.00 74.12 115 GLU A CA 1
ATOM 909 C C . GLU A 1 115 ? -32.535 8.749 13.667 1.00 74.12 115 GLU A C 1
ATOM 911 O O . GLU A 1 115 ? -32.418 9.137 12.511 1.00 74.12 115 GLU A O 1
ATOM 916 N N . GLN A 1 116 ? -33.443 9.283 14.493 1.00 78.25 116 GLN A N 1
ATOM 917 C CA . GLN A 1 116 ? -34.397 10.325 14.076 1.00 78.25 116 GLN A CA 1
ATOM 918 C C . GLN A 1 116 ? -33.725 11.613 13.591 1.00 78.25 116 GLN A C 1
ATOM 920 O O . GLN A 1 116 ? -34.276 12.322 12.756 1.00 78.25 116 GLN A O 1
ATOM 925 N N . LYS A 1 117 ? -32.541 11.928 14.122 1.00 77.06 117 LYS A N 1
ATOM 926 C CA . LYS A 1 117 ? -31.748 13.086 13.695 1.00 77.06 117 LYS A CA 1
ATOM 927 C C . LYS A 1 117 ? -30.873 12.793 12.469 1.00 77.06 117 LYS A C 1
ATOM 929 O O . LYS A 1 117 ? -30.140 13.681 12.047 1.00 77.06 117 LYS A O 1
ATOM 934 N N . GLY A 1 118 ? -30.898 11.569 11.935 1.00 62.25 118 GLY A N 1
ATOM 935 C CA . GLY A 1 118 ? -30.099 11.164 10.777 1.00 62.25 118 GLY A CA 1
ATOM 936 C C . GLY A 1 118 ? -28.595 11.035 11.049 1.00 62.25 118 GLY A C 1
ATOM 937 O O . GLY A 1 118 ? -27.816 10.932 10.110 1.00 62.25 118 GLY A O 1
ATOM 938 N N . LEU A 1 119 ? -28.147 11.026 12.314 1.00 65.06 119 LEU A N 1
ATOM 939 C CA . LEU A 1 119 ? -26.714 10.915 12.647 1.00 65.06 119 LEU A CA 1
ATOM 940 C C . LEU A 1 119 ? -26.179 9.475 12.571 1.00 65.06 119 LEU A C 1
ATOM 942 O O . LEU A 1 119 ? -24.966 9.274 12.651 1.00 65.06 119 LEU A O 1
ATOM 946 N N . LEU A 1 120 ? -27.062 8.475 12.482 1.00 59.62 120 LEU A N 1
ATOM 947 C CA . LEU A 1 120 ? -26.708 7.052 12.562 1.00 59.62 120 LEU A CA 1
ATOM 948 C C . LEU A 1 120 ? -26.952 6.260 11.279 1.00 59.62 120 LEU A C 1
ATOM 950 O O . LEU A 1 120 ? -26.514 5.110 11.207 1.00 59.62 120 LEU A O 1
ATOM 954 N N . ASN A 1 121 ? -27.623 6.837 10.283 1.00 56.94 121 ASN A N 1
ATOM 955 C CA . ASN A 1 121 ? -28.014 6.080 9.104 1.00 56.94 121 ASN A CA 1
ATOM 956 C C . ASN A 1 121 ? -26.778 5.666 8.289 1.00 56.94 121 ASN A C 1
ATOM 958 O O . ASN A 1 121 ? -25.812 6.416 8.127 1.00 56.94 121 ASN A O 1
ATOM 962 N N . SER A 1 122 ? -26.837 4.452 7.741 1.00 55.03 122 SER A N 1
ATOM 963 C CA . SER A 1 122 ? -25.891 3.849 6.786 1.00 55.03 122 SER A CA 1
ATOM 964 C C . SER A 1 122 ? -25.640 4.684 5.518 1.00 55.03 122 SER A C 1
ATOM 966 O O . SER A 1 122 ? -24.756 4.356 4.720 1.00 55.03 122 SER A O 1
ATOM 968 N N . GLU A 1 123 ? -26.382 5.780 5.372 1.00 58.53 123 GLU A N 1
ATOM 969 C CA . GLU A 1 123 ? -26.405 6.736 4.273 1.00 58.53 123 GLU A CA 1
ATOM 970 C C . GLU A 1 123 ? -25.039 7.314 3.924 1.00 58.53 123 GLU A C 1
ATOM 972 O O . GLU A 1 123 ? -24.801 7.602 2.765 1.00 58.53 123 GLU A O 1
ATOM 977 N N . ASN A 1 124 ? -24.085 7.438 4.850 1.00 61.28 124 ASN A N 1
ATOM 978 C CA . ASN A 1 124 ? -22.790 8.032 4.493 1.00 61.28 124 ASN A CA 1
ATOM 979 C C . ASN A 1 124 ? -22.067 7.246 3.387 1.00 61.28 124 ASN A C 1
ATOM 981 O O . ASN A 1 124 ? -21.420 7.848 2.536 1.00 61.28 124 ASN A O 1
ATOM 985 N N . SER A 1 125 ? -22.188 5.913 3.366 1.00 60.81 125 SER A N 1
ATOM 986 C CA . SER A 1 125 ? -21.571 5.107 2.304 1.00 60.81 125 SER A CA 1
ATOM 987 C C . SER A 1 125 ? -22.332 5.189 0.979 1.00 60.81 125 SER A C 1
ATOM 989 O O . SER A 1 125 ? -21.698 5.263 -0.070 1.00 60.81 125 SER A O 1
ATOM 991 N N . GLU A 1 126 ? -23.665 5.253 1.030 1.00 68.69 126 GLU A N 1
ATOM 992 C CA . GLU A 1 126 ? -24.533 5.393 -0.146 1.00 68.69 126 GLU A CA 1
ATOM 993 C C . GLU A 1 126 ? -24.428 6.793 -0.752 1.00 68.69 126 GLU A C 1
ATOM 995 O O . GLU A 1 126 ? -24.285 6.917 -1.959 1.00 68.69 126 GLU A O 1
ATOM 1000 N N . VAL A 1 127 ? -24.377 7.840 0.073 1.00 72.38 127 VAL A N 1
ATOM 1001 C CA . VAL A 1 127 ? -24.174 9.236 -0.336 1.00 72.38 127 VAL A CA 1
ATOM 1002 C C . VAL A 1 127 ? -22.785 9.438 -0.937 1.00 72.38 127 VAL A C 1
ATOM 1004 O O . VAL A 1 127 ? -22.645 10.155 -1.925 1.00 72.38 127 VAL A O 1
ATOM 1007 N N . ILE A 1 128 ? -21.744 8.812 -0.373 1.00 72.94 128 ILE A N 1
ATOM 1008 C CA . ILE A 1 128 ? -20.409 8.826 -0.991 1.00 72.94 128 ILE A CA 1
ATOM 1009 C C . ILE A 1 128 ? -20.452 8.092 -2.331 1.00 72.94 128 ILE A C 1
ATOM 1011 O O . ILE A 1 128 ? -19.895 8.592 -3.301 1.00 72.94 128 ILE A O 1
ATOM 1015 N N . SER A 1 129 ? -21.139 6.949 -2.398 1.00 73.94 129 SER A N 1
ATOM 1016 C CA . SER A 1 129 ? -21.281 6.179 -3.635 1.00 73.94 129 SER A CA 1
ATOM 1017 C C . SER A 1 129 ? -22.136 6.864 -4.696 1.00 73.94 129 SER A C 1
ATOM 1019 O O . SER A 1 129 ? -21.952 6.578 -5.871 1.00 73.94 129 SER A O 1
ATOM 1021 N N . SER A 1 130 ? -23.077 7.723 -4.305 1.00 77.44 130 SER A N 1
ATOM 1022 C CA . SER A 1 130 ? -23.962 8.425 -5.233 1.00 77.44 130 SER A CA 1
ATOM 1023 C C . SER A 1 130 ? -23.373 9.748 -5.721 1.00 77.44 130 SER A C 1
ATOM 1025 O O . SER A 1 130 ? -23.790 10.250 -6.757 1.00 77.44 130 SER A O 1
ATOM 1027 N N . LYS A 1 131 ? -22.468 10.366 -4.946 1.00 77.75 131 LYS A N 1
ATOM 1028 C CA . LYS A 1 131 ? -21.871 11.679 -5.260 1.00 77.75 131 LYS A CA 1
ATOM 1029 C C . LYS A 1 131 ? -20.457 11.592 -5.821 1.00 77.75 131 LYS A C 1
ATOM 1031 O O . LYS A 1 131 ? -20.017 12.539 -6.466 1.00 77.75 131 LYS A O 1
ATOM 1036 N N . PHE A 1 132 ? -19.732 10.515 -5.534 1.00 79.25 132 PHE A N 1
ATOM 1037 C CA . PHE A 1 132 ? -18.357 10.324 -5.979 1.00 79.25 132 PHE A CA 1
ATOM 1038 C C . PHE A 1 132 ? -18.229 9.004 -6.727 1.00 79.25 132 PHE A C 1
ATOM 1040 O O . PHE A 1 132 ? -18.692 7.970 -6.254 1.00 79.25 132 PHE A O 1
ATOM 1047 N N . GLU A 1 133 ? -17.523 9.046 -7.851 1.00 80.56 133 GLU A N 1
ATOM 1048 C CA . GLU A 1 133 ? -17.225 7.882 -8.682 1.00 80.56 133 GLU A CA 1
ATOM 1049 C C . GLU A 1 133 ? -15.705 7.671 -8.788 1.00 80.56 133 GLU A C 1
ATOM 1051 O O . GLU A 1 133 ? -14.905 8.604 -8.630 1.00 80.56 133 GLU A O 1
ATOM 1056 N N . GLY A 1 134 ? -15.298 6.423 -9.030 1.00 84.00 134 GLY A N 1
ATOM 1057 C CA . GLY A 1 134 ? -13.905 6.042 -9.271 1.00 84.00 134 GLY A CA 1
ATOM 1058 C C . GLY A 1 134 ? -12.986 6.191 -8.053 1.00 84.00 134 GLY A C 1
ATOM 1059 O O . GLY A 1 134 ? -13.362 5.913 -6.912 1.00 84.00 134 GLY A O 1
ATOM 1060 N N . LEU A 1 135 ? -11.752 6.650 -8.291 1.00 83.50 135 LEU A N 1
ATOM 1061 C CA . LEU A 1 135 ? -10.686 6.670 -7.280 1.00 83.50 135 LEU A CA 1
ATOM 1062 C C . LEU A 1 135 ? -11.053 7.485 -6.028 1.00 83.50 135 LEU A C 1
ATOM 1064 O O . LEU A 1 135 ? -10.709 7.099 -4.910 1.00 83.50 135 LEU A O 1
ATOM 1068 N N . SER A 1 136 ? -11.766 8.601 -6.195 1.00 84.69 136 SER A N 1
ATOM 1069 C CA . SER A 1 136 ? -12.202 9.451 -5.081 1.00 84.69 136 SER A CA 1
ATOM 1070 C C . SER A 1 136 ? -13.101 8.682 -4.113 1.00 84.69 136 SER A C 1
ATOM 1072 O O . SER A 1 136 ? -12.908 8.739 -2.897 1.00 84.69 136 SER A O 1
ATOM 1074 N N . GLN A 1 137 ? -14.037 7.895 -4.646 1.00 86.19 137 GLN A N 1
ATOM 1075 C CA . GLN A 1 137 ? -14.922 7.041 -3.860 1.00 86.19 137 GLN A CA 1
ATOM 1076 C C . GLN A 1 137 ? -14.127 5.977 -3.092 1.00 86.19 137 GLN A C 1
ATOM 1078 O O . GLN A 1 137 ? -14.328 5.792 -1.887 1.00 86.19 137 GLN A O 1
ATOM 1083 N N . GLU A 1 138 ? -13.184 5.308 -3.761 1.00 86.88 138 GLU A N 1
ATOM 1084 C CA . GLU A 1 138 ? -12.325 4.305 -3.132 1.00 86.88 138 GLU A CA 1
ATOM 1085 C C . GLU A 1 138 ? -11.525 4.873 -1.960 1.00 86.88 138 GLU A C 1
ATOM 1087 O O . GLU A 1 138 ? -11.434 4.234 -0.904 1.00 86.88 138 GLU A O 1
ATOM 1092 N N . ILE A 1 139 ? -10.980 6.081 -2.117 1.00 86.69 139 ILE A N 1
ATOM 1093 C CA . ILE A 1 139 ? -10.235 6.778 -1.066 1.00 86.69 139 ILE A CA 1
ATOM 1094 C C . ILE A 1 139 ? -11.106 6.937 0.181 1.00 86.69 139 ILE A C 1
ATOM 1096 O O . ILE A 1 139 ? -10.699 6.507 1.268 1.00 86.69 139 ILE A O 1
ATOM 1100 N N . PHE A 1 140 ? -12.317 7.476 0.031 1.00 85.44 140 PHE A N 1
ATOM 1101 C CA . PHE A 1 140 ? -13.232 7.679 1.155 1.00 85.44 140 PHE A CA 1
ATOM 1102 C C . PHE A 1 140 ? -13.655 6.359 1.804 1.00 85.44 140 PHE A C 1
ATOM 1104 O O . PHE A 1 140 ? -13.594 6.213 3.030 1.00 85.44 140 PHE A O 1
ATOM 1111 N N . LEU A 1 141 ? -14.015 5.355 1.001 1.00 85.12 141 LEU A N 1
ATOM 1112 C CA . LEU A 1 141 ? -14.377 4.030 1.509 1.00 85.12 141 LEU A CA 1
ATOM 1113 C C . LEU A 1 141 ? -13.223 3.393 2.290 1.00 85.12 141 LEU A C 1
ATOM 1115 O O . LEU A 1 141 ? -13.437 2.762 3.330 1.00 85.12 141 LEU A O 1
ATOM 1119 N N . ASN A 1 142 ? -11.990 3.562 1.822 1.00 86.69 142 ASN A N 1
ATOM 1120 C CA . ASN A 1 142 ? -10.816 3.029 2.494 1.00 86.69 142 ASN A CA 1
ATOM 1121 C C . ASN A 1 142 ? -10.509 3.755 3.807 1.00 86.69 142 ASN A C 1
ATOM 1123 O O . ASN A 1 142 ? -10.111 3.116 4.787 1.00 86.69 142 ASN A O 1
ATOM 1127 N N . GLN A 1 143 ? -10.734 5.067 3.866 1.00 84.75 143 GLN A N 1
ATOM 1128 C CA . GLN A 1 143 ? -10.643 5.812 5.118 1.00 84.75 143 GLN A CA 1
ATOM 1129 C C . GLN A 1 143 ? -11.677 5.334 6.134 1.00 84.75 143 GLN A C 1
ATOM 1131 O O . GLN A 1 143 ? -11.311 5.021 7.267 1.00 84.75 143 GLN A O 1
ATOM 1136 N N . LEU A 1 144 ? -12.941 5.192 5.729 1.00 82.38 144 LEU A N 1
ATOM 1137 C CA . LEU A 1 144 ? -14.009 4.703 6.605 1.00 82.38 144 LEU A CA 1
ATOM 1138 C C . LEU A 1 144 ? -13.739 3.280 7.113 1.00 82.38 144 LEU A C 1
ATOM 1140 O O . LEU A 1 144 ? -13.983 2.970 8.278 1.00 82.38 144 LEU A O 1
ATOM 1144 N N . LYS A 1 145 ? -13.183 2.403 6.272 1.00 83.50 145 LYS A N 1
ATOM 1145 C CA . LYS A 1 145 ? -12.817 1.033 6.676 1.00 83.50 145 LYS A CA 1
ATOM 1146 C C . LYS A 1 145 ? -11.652 1.000 7.666 1.00 83.50 145 LYS A C 1
ATOM 1148 O O . LYS A 1 145 ? -11.590 0.102 8.510 1.00 83.50 145 LYS A O 1
ATOM 1153 N N . ASN A 1 146 ? -10.720 1.943 7.559 1.00 84.69 146 ASN A N 1
ATOM 1154 C CA . ASN A 1 146 ? -9.510 1.969 8.375 1.00 84.69 146 ASN A CA 1
ATOM 1155 C C . ASN A 1 146 ? -9.604 2.907 9.588 1.00 84.69 146 ASN A C 1
ATOM 1157 O O . ASN A 1 146 ? -8.785 2.769 10.490 1.00 84.69 146 ASN A O 1
ATOM 1161 N N . CYS A 1 147 ? -10.613 3.780 9.687 1.00 81.25 147 CYS A N 1
ATOM 1162 C CA . CYS A 1 147 ? -10.736 4.745 10.788 1.00 81.25 147 CYS A CA 1
ATOM 1163 C C . CYS A 1 147 ? -10.862 4.086 12.171 1.00 81.25 147 CYS A C 1
ATOM 1165 O O . CYS A 1 147 ? -10.391 4.630 13.165 1.00 81.25 147 CYS A O 1
ATOM 1167 N N . LYS A 1 148 ? -11.452 2.885 12.236 1.00 79.81 148 LYS A N 1
ATOM 1168 C CA . LYS A 1 148 ? -11.595 2.092 13.472 1.00 79.81 148 LYS A CA 1
ATOM 1169 C C . LYS A 1 148 ? -10.400 1.174 13.744 1.00 79.81 148 LYS A C 1
ATOM 1171 O O . LYS A 1 148 ? -10.395 0.462 14.746 1.00 79.81 148 LYS A O 1
ATOM 1176 N N . ARG A 1 149 ? -9.417 1.119 12.839 1.00 83.31 149 ARG A N 1
ATOM 1177 C CA . ARG A 1 149 ? -8.269 0.211 12.932 1.00 83.31 149 ARG A CA 1
ATOM 1178 C C . ARG A 1 149 ? -7.023 0.958 13.370 1.00 83.31 149 ARG A C 1
ATOM 1180 O O . ARG A 1 149 ? -6.838 2.139 13.105 1.00 83.31 149 ARG A O 1
ATOM 1187 N N . HIS A 1 150 ? -6.126 0.227 14.021 1.00 82.81 150 HIS A N 1
ATOM 1188 C CA . HIS A 1 1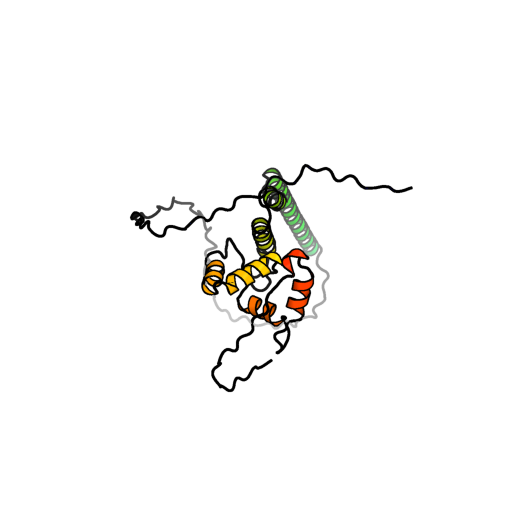50 ? -4.800 0.748 14.300 1.00 82.81 150 HIS A CA 1
ATOM 1189 C C . HIS A 1 150 ? -4.021 0.962 12.993 1.00 82.81 150 HIS A C 1
ATOM 1191 O O . HIS A 1 150 ? -4.148 0.192 12.043 1.00 82.81 150 HIS A O 1
ATOM 1197 N N . THR A 1 151 ? -3.138 1.957 12.991 1.00 75.38 151 THR A N 1
ATOM 1198 C CA . THR A 1 151 ? -2.362 2.412 11.824 1.00 75.38 151 THR A CA 1
ATOM 1199 C C . THR A 1 151 ? -1.559 1.310 11.126 1.00 75.38 151 THR A C 1
ATOM 1201 O O . THR A 1 151 ? -1.451 1.293 9.904 1.00 75.38 151 THR A O 1
ATOM 1204 N N . LYS A 1 152 ? -1.026 0.356 11.898 1.00 77.69 152 LYS A N 1
ATOM 1205 C CA . LYS A 1 152 ? -0.292 -0.822 11.392 1.00 77.69 152 LYS A CA 1
ATOM 1206 C C . LYS A 1 152 ? -1.200 -1.902 10.782 1.00 77.69 152 LYS A C 1
ATOM 1208 O O . LYS A 1 152 ? -0.709 -2.776 10.084 1.00 77.69 152 LYS A O 1
ATOM 1213 N N . GLY A 1 153 ? -2.500 -1.864 11.065 1.00 82.12 153 GLY A N 1
ATOM 1214 C CA . GLY A 1 153 ? -3.499 -2.831 10.601 1.00 82.12 153 GLY A CA 1
ATOM 1215 C C . GLY A 1 153 ? -4.370 -2.317 9.454 1.00 82.12 153 GLY A C 1
ATOM 1216 O O . GLY A 1 153 ? -5.425 -2.896 9.187 1.00 82.12 153 GLY A O 1
ATOM 1217 N N . HIS A 1 154 ? -3.976 -1.217 8.809 1.00 88.06 154 HIS A N 1
ATOM 1218 C CA . HIS A 1 154 ? -4.695 -0.689 7.657 1.00 88.06 154 HIS A CA 1
ATOM 1219 C C . HIS A 1 154 ? -4.635 -1.673 6.487 1.00 88.06 154 HIS A C 1
ATOM 1221 O O . HIS A 1 154 ? -3.575 -2.201 6.147 1.00 88.06 154 HIS A O 1
ATOM 1227 N N . ARG A 1 155 ? -5.789 -1.905 5.861 1.00 87.25 155 ARG A N 1
ATOM 1228 C CA . ARG A 1 155 ? -5.904 -2.708 4.640 1.00 87.25 155 ARG A CA 1
ATOM 1229 C C . ARG A 1 155 ? -6.263 -1.784 3.492 1.00 87.25 155 ARG A C 1
ATOM 1231 O O . ARG A 1 155 ? -7.122 -0.932 3.668 1.00 87.25 155 ARG A O 1
ATOM 1238 N N . TYR A 1 156 ? -5.614 -1.970 2.349 1.00 89.44 156 TYR A N 1
ATOM 1239 C CA . TYR A 1 156 ? -5.757 -1.110 1.174 1.00 89.44 156 TYR A CA 1
ATOM 1240 C C . TYR A 1 156 ? -6.400 -1.882 0.018 1.00 89.44 156 TYR A C 1
ATOM 1242 O O . TYR A 1 156 ? -6.044 -3.046 -0.203 1.00 89.44 156 TYR A O 1
ATOM 1250 N N . SER A 1 157 ? -7.325 -1.237 -0.702 1.00 90.44 157 SER A N 1
ATOM 1251 C CA . SER A 1 157 ? -7.905 -1.745 -1.953 1.00 90.44 157 SER A CA 1
ATOM 1252 C C . SER A 1 157 ? -6.858 -1.798 -3.068 1.00 90.44 157 SER A C 1
ATOM 1254 O O . SER A 1 157 ? -5.785 -1.199 -2.962 1.00 90.44 157 SER A O 1
ATOM 1256 N N . ALA A 1 158 ? -7.151 -2.534 -4.142 1.00 90.88 158 ALA A N 1
ATOM 1257 C CA . ALA A 1 158 ? -6.234 -2.662 -5.268 1.00 90.88 158 ALA A CA 1
ATOM 1258 C C . ALA A 1 158 ? -5.976 -1.318 -5.967 1.00 90.88 158 ALA A C 1
ATOM 1260 O O . ALA A 1 158 ? -4.828 -1.054 -6.322 1.00 90.88 158 ALA A O 1
ATOM 1261 N N . GLU A 1 159 ? -6.980 -0.449 -6.123 1.00 91.50 159 GLU A N 1
ATOM 1262 C CA . GLU A 1 159 ? -6.769 0.838 -6.799 1.00 91.50 159 GLU A CA 1
ATOM 1263 C C . GLU A 1 159 ? -5.929 1.789 -5.953 1.00 91.50 159 GLU A C 1
ATOM 1265 O O . GLU A 1 159 ? -5.014 2.415 -6.476 1.00 91.50 159 GLU A O 1
ATOM 1270 N N . ILE A 1 160 ? -6.118 1.814 -4.630 1.00 91.00 160 ILE A N 1
ATOM 1271 C CA . ILE A 1 160 ? -5.267 2.621 -3.742 1.00 91.00 160 ILE A CA 1
ATOM 1272 C C . ILE A 1 160 ? -3.828 2.111 -3.735 1.00 91.00 160 ILE A C 1
ATOM 1274 O O . ILE A 1 160 ? -2.894 2.911 -3.683 1.00 91.00 160 ILE A O 1
ATOM 1278 N N . LYS A 1 161 ? -3.624 0.789 -3.811 1.00 92.38 161 LYS A N 1
ATOM 1279 C CA . LYS A 1 161 ? -2.277 0.224 -3.974 1.00 92.38 161 LYS A CA 1
ATOM 1280 C C . LYS A 1 161 ? -1.641 0.694 -5.279 1.00 92.38 161 LYS A C 1
ATOM 1282 O O . LYS A 1 161 ? -0.500 1.147 -5.241 1.00 92.38 161 LYS A O 1
ATOM 1287 N N . LYS A 1 162 ? -2.375 0.621 -6.396 1.00 92.88 162 LYS A N 1
ATOM 1288 C CA . LYS A 1 162 ? -1.917 1.107 -7.708 1.00 92.88 162 LYS A CA 1
ATOM 1289 C C . LYS A 1 162 ? -1.580 2.595 -7.646 1.00 92.88 162 LYS A C 1
ATOM 1291 O O . LYS A 1 162 ? -0.460 2.964 -7.960 1.00 92.88 162 LYS A O 1
ATOM 1296 N N . PHE A 1 163 ? -2.489 3.422 -7.135 1.00 92.88 163 PHE A N 1
ATOM 1297 C CA . PHE A 1 163 ? -2.278 4.859 -6.975 1.00 92.88 163 PHE A CA 1
ATOM 1298 C C . PHE A 1 163 ? -1.039 5.177 -6.125 1.00 92.88 163 PHE A C 1
ATOM 1300 O O . PHE A 1 163 ? -0.205 5.988 -6.521 1.00 92.88 163 PHE A O 1
ATOM 1307 N N . ALA A 1 164 ? -0.878 4.509 -4.979 1.00 93.25 164 ALA A N 1
ATOM 1308 C CA . ALA A 1 164 ? 0.277 4.709 -4.108 1.00 93.25 164 ALA A CA 1
ATOM 1309 C C . ALA A 1 164 ? 1.598 4.293 -4.780 1.00 93.25 164 ALA A C 1
ATOM 1311 O O . ALA A 1 164 ? 2.594 5.005 -4.646 1.00 93.25 164 ALA A O 1
ATOM 1312 N N . LEU A 1 165 ? 1.601 3.170 -5.510 1.00 94.06 165 LEU A N 1
ATOM 1313 C CA . LEU A 1 165 ? 2.746 2.699 -6.295 1.00 94.06 165 LEU A CA 1
ATOM 1314 C C . LEU A 1 165 ? 3.121 3.706 -7.383 1.00 94.06 165 LEU A C 1
ATOM 1316 O O . LEU A 1 165 ? 4.277 4.113 -7.462 1.00 94.06 165 LEU A O 1
ATOM 1320 N N . THR A 1 166 ? 2.141 4.154 -8.166 1.00 94.88 166 THR A N 1
ATOM 1321 C CA . THR A 1 166 ? 2.332 5.139 -9.235 1.00 94.88 166 THR A CA 1
ATOM 1322 C C . THR A 1 166 ? 2.864 6.461 -8.684 1.00 94.88 166 THR A C 1
ATOM 1324 O O . THR A 1 166 ? 3.846 6.992 -9.195 1.00 94.88 166 THR A O 1
ATOM 1327 N N . LEU A 1 167 ? 2.283 6.973 -7.596 1.00 94.38 167 LEU A N 1
ATOM 1328 C CA . LEU A 1 167 ? 2.741 8.216 -6.976 1.00 94.38 167 LEU A CA 1
ATOM 1329 C C . LEU A 1 167 ? 4.179 8.098 -6.452 1.00 94.38 167 LEU A C 1
ATOM 1331 O O . LEU A 1 167 ? 4.975 9.019 -6.619 1.00 94.38 167 LEU A O 1
ATOM 1335 N N . HIS A 1 168 ? 4.521 6.967 -5.828 1.00 94.94 168 HIS A N 1
ATOM 1336 C CA . HIS A 1 168 ? 5.874 6.722 -5.334 1.00 94.94 168 HIS A CA 1
ATOM 1337 C C . HIS A 1 168 ? 6.896 6.584 -6.469 1.00 94.94 168 HIS A C 1
ATOM 1339 O O . HIS A 1 168 ? 8.006 7.091 -6.327 1.00 94.94 168 HIS A O 1
ATOM 1345 N N . TYR A 1 169 ? 6.507 5.948 -7.579 1.00 94.69 169 TYR A N 1
ATOM 1346 C CA . TYR A 1 169 ? 7.325 5.816 -8.785 1.00 94.69 169 TYR A CA 1
ATOM 1347 C C . TYR A 1 169 ? 7.678 7.182 -9.386 1.00 94.69 169 TYR A C 1
ATOM 1349 O O . TYR A 1 169 ? 8.847 7.440 -9.657 1.00 94.69 169 TYR A O 1
ATOM 1357 N N . TYR A 1 170 ? 6.700 8.084 -9.521 1.00 96.06 170 TYR A N 1
ATOM 1358 C CA . TYR A 1 170 ? 6.958 9.430 -10.042 1.00 96.06 170 TYR A CA 1
ATOM 1359 C C . TYR A 1 170 ? 7.734 10.313 -9.062 1.00 96.06 170 TYR A C 1
ATOM 1361 O O . TYR A 1 170 ? 8.623 11.060 -9.467 1.00 96.06 170 TYR A O 1
ATOM 1369 N N . SER A 1 171 ? 7.390 10.281 -7.770 1.00 96.06 171 SER A N 1
ATOM 1370 C CA . SER A 1 171 ? 8.081 11.092 -6.768 1.00 96.06 171 SER A CA 1
ATOM 1371 C C . SER A 1 171 ? 7.935 10.518 -5.355 1.00 96.06 171 SER A C 1
ATOM 1373 O O . SER A 1 171 ? 6.894 10.683 -4.702 1.00 96.06 171 SER A O 1
ATOM 1375 N N . PRO A 1 172 ? 9.015 9.939 -4.794 1.00 93.25 172 PRO A N 1
ATOM 1376 C CA . PRO A 1 172 ? 9.037 9.495 -3.404 1.00 93.25 172 PRO A CA 1
ATOM 1377 C C . PRO A 1 172 ? 8.732 10.624 -2.413 1.00 93.25 172 PRO A C 1
ATOM 1379 O O . PRO A 1 172 ? 8.063 10.397 -1.401 1.00 93.25 172 PRO A O 1
ATOM 1382 N N . LYS A 1 173 ? 9.174 11.851 -2.732 1.00 93.00 173 LYS A N 1
ATOM 1383 C CA . LYS A 1 173 ? 8.918 13.056 -1.932 1.00 93.00 173 LYS A CA 1
ATOM 1384 C C . LYS A 1 173 ? 7.435 13.425 -1.937 1.00 93.00 173 LYS A C 1
ATOM 1386 O O . LYS A 1 173 ? 6.886 13.686 -0.869 1.00 93.00 173 LYS A O 1
ATOM 1391 N N . ALA A 1 174 ? 6.777 13.388 -3.098 1.00 91.50 174 ALA A N 1
ATOM 1392 C CA . ALA A 1 174 ? 5.342 13.663 -3.196 1.00 91.50 174 ALA A CA 1
ATOM 1393 C C . ALA A 1 174 ? 4.522 12.618 -2.429 1.00 91.50 174 ALA A C 1
ATOM 1395 O O . ALA A 1 174 ? 3.656 12.973 -1.631 1.00 91.50 174 ALA A O 1
ATOM 1396 N N . HIS A 1 175 ? 4.860 11.332 -2.572 1.00 92.50 175 HIS A N 1
ATOM 1397 C CA . HIS A 1 175 ? 4.225 10.272 -1.788 1.00 92.50 175 HIS A CA 1
ATOM 1398 C C . HIS A 1 175 ? 4.382 10.504 -0.272 1.00 92.50 175 HIS A C 1
ATOM 1400 O O . HIS A 1 175 ? 3.417 10.384 0.487 1.00 92.50 175 HIS A O 1
ATOM 1406 N N . GLN A 1 176 ? 5.585 10.870 0.188 1.00 91.19 176 GLN A N 1
ATOM 1407 C CA . GLN A 1 176 ? 5.834 11.175 1.599 1.00 91.19 176 GLN A CA 1
ATOM 1408 C C . GLN A 1 176 ? 5.047 12.402 2.077 1.00 91.19 176 GLN A C 1
ATOM 1410 O O . GLN A 1 176 ? 4.469 12.357 3.165 1.00 91.19 176 GLN A O 1
ATOM 1415 N N . TYR A 1 177 ? 4.976 13.456 1.264 1.00 90.44 177 TYR A N 1
ATOM 1416 C CA . TYR A 1 177 ? 4.190 14.657 1.542 1.00 90.44 177 TYR A CA 1
ATOM 1417 C C . TYR A 1 177 ? 2.703 14.322 1.711 1.00 90.44 177 TYR A C 1
ATOM 1419 O O . TYR A 1 177 ? 2.123 14.591 2.766 1.00 90.44 177 TYR A O 1
ATOM 1427 N N . CYS A 1 178 ? 2.107 13.643 0.724 1.00 88.12 178 CYS A N 1
ATOM 1428 C CA . CYS A 1 178 ? 0.706 13.226 0.766 1.00 88.12 178 CYS A CA 1
ATOM 1429 C C . CYS A 1 178 ? 0.418 12.345 1.985 1.00 88.12 178 CYS A C 1
ATOM 1431 O O . CYS A 1 178 ? -0.624 12.472 2.620 1.00 88.12 178 CYS A O 1
ATOM 1433 N N . ARG A 1 179 ? 1.359 11.483 2.370 1.00 87.38 179 ARG A N 1
ATOM 1434 C CA . ARG A 1 179 ? 1.202 10.622 3.540 1.00 87.38 179 ARG A CA 1
ATOM 1435 C C . ARG A 1 179 ? 1.270 11.374 4.876 1.00 87.38 179 ARG A C 1
ATOM 1437 O O . ARG A 1 179 ? 0.579 10.976 5.815 1.00 87.38 179 ARG A O 1
ATOM 1444 N N . LEU A 1 180 ? 2.142 12.374 5.004 1.00 84.31 180 LEU A N 1
ATOM 1445 C CA . LEU A 1 180 ? 2.365 13.092 6.266 1.00 84.31 180 LEU A CA 1
ATOM 1446 C C . LEU A 1 180 ? 1.309 14.169 6.503 1.00 84.31 180 LEU A C 1
ATOM 1448 O O . LEU A 1 180 ? 0.726 14.219 7.584 1.00 84.31 180 LEU A O 1
ATOM 1452 N N . ILE A 1 181 ? 1.056 14.999 5.495 1.00 75.56 181 ILE A N 1
ATOM 1453 C CA . ILE A 1 181 ? 0.200 16.183 5.622 1.00 75.56 181 ILE A CA 1
ATOM 1454 C C . ILE A 1 181 ? -1.262 15.818 5.399 1.00 75.56 181 ILE A C 1
ATOM 1456 O O . ILE A 1 181 ? -2.119 16.184 6.197 1.00 75.56 181 ILE A O 1
ATOM 1460 N N . ASN A 1 182 ? -1.550 14.995 4.389 1.00 66.69 182 ASN A N 1
ATOM 1461 C CA . ASN A 1 182 ? -2.920 14.604 4.065 1.00 66.69 182 ASN A CA 1
ATOM 1462 C C .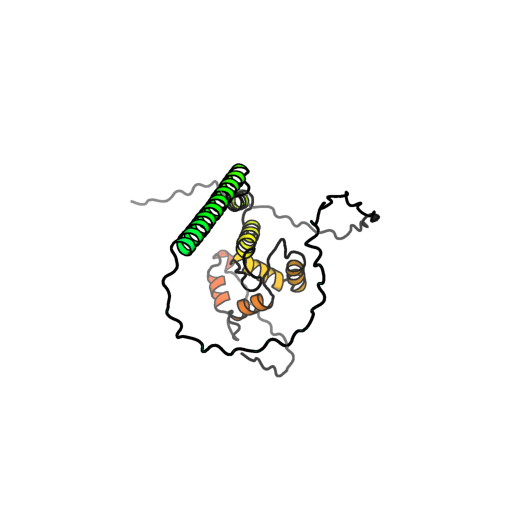 ASN A 1 182 ? -3.364 13.338 4.794 1.00 66.69 182 ASN A C 1
ATOM 1464 O O . ASN A 1 182 ? -4.286 12.676 4.344 1.00 66.69 182 ASN A O 1
ATOM 1468 N N . ARG A 1 183 ? -2.774 12.978 5.940 1.00 69.25 183 ARG A N 1
ATOM 1469 C CA . ARG A 1 183 ? -3.146 11.744 6.656 1.00 69.25 183 ARG A CA 1
ATOM 1470 C C . ARG A 1 183 ? -4.631 11.691 7.048 1.00 69.25 183 ARG A C 1
ATOM 1472 O O . ARG A 1 183 ? -5.192 10.602 7.156 1.00 69.25 183 ARG A O 1
ATOM 1479 N N . SER A 1 184 ? -5.253 12.851 7.255 1.00 64.62 184 SER A N 1
ATOM 1480 C CA . SER A 1 184 ? -6.689 12.995 7.523 1.00 64.62 184 SER A CA 1
ATOM 1481 C C . SER A 1 184 ? -7.568 12.803 6.281 1.00 64.62 184 SER A C 1
ATOM 1483 O O . SER A 1 184 ? -8.714 12.398 6.432 1.00 64.62 184 SER A O 1
ATOM 1485 N N . ILE A 1 185 ? -7.045 13.037 5.072 1.00 68.06 185 ILE A N 1
ATOM 1486 C CA . ILE A 1 185 ? -7.797 13.050 3.797 1.00 68.06 185 ILE A CA 1
ATOM 1487 C C . ILE A 1 185 ? -7.452 11.838 2.912 1.00 68.06 185 ILE A C 1
ATOM 1489 O O . ILE A 1 185 ? -8.291 11.316 2.187 1.00 68.06 185 ILE A O 1
ATOM 1493 N N . LEU A 1 186 ? -6.228 11.327 3.019 1.00 75.94 186 LEU A N 1
ATOM 1494 C CA . LEU A 1 186 ? -5.701 10.242 2.215 1.00 75.94 186 LEU A CA 1
ATOM 1495 C C . LEU A 1 186 ? -4.817 9.330 3.074 1.00 75.94 186 LEU A C 1
ATOM 1497 O O . LEU A 1 186 ? -3.653 9.609 3.371 1.00 75.94 186 LEU A O 1
ATOM 1501 N N . ALA A 1 187 ? -5.373 8.188 3.468 1.00 80.06 187 ALA A N 1
ATOM 1502 C CA . ALA A 1 187 ? -4.601 7.158 4.145 1.00 80.06 187 ALA A CA 1
ATOM 1503 C C . ALA A 1 187 ? -3.737 6.417 3.112 1.00 80.06 187 ALA A C 1
ATOM 1505 O O . ALA A 1 187 ? -4.204 5.469 2.489 1.00 80.06 187 ALA A O 1
ATOM 1506 N N . LEU A 1 188 ? -2.481 6.837 2.936 1.00 87.69 188 LEU A N 1
ATOM 1507 C CA . LEU A 1 188 ? -1.500 6.138 2.096 1.00 87.69 188 LEU A CA 1
ATOM 1508 C C . LEU A 1 188 ? -0.684 5.101 2.890 1.00 87.69 188 LEU A C 1
ATOM 1510 O O . LEU A 1 188 ? -0.459 5.271 4.098 1.00 87.69 188 LEU A O 1
ATOM 1514 N N . PRO A 1 189 ? -0.232 4.017 2.236 1.00 89.19 189 PRO A N 1
ATOM 1515 C CA . PRO A 1 189 ? 0.647 3.020 2.839 1.00 89.19 189 PRO A CA 1
ATOM 1516 C C . PRO A 1 189 ? 2.036 3.583 3.176 1.00 89.19 189 PRO A C 1
ATOM 1518 O O . PRO A 1 189 ? 2.486 4.592 2.640 1.00 89.19 189 PRO A O 1
ATOM 1521 N N . HIS A 1 190 ? 2.748 2.918 4.090 1.00 90.00 190 HIS A N 1
ATOM 1522 C CA . HIS A 1 190 ? 4.167 3.207 4.334 1.00 90.00 190 HIS A CA 1
ATOM 1523 C C . HIS A 1 190 ? 5.027 2.735 3.148 1.00 90.00 190 HIS A C 1
ATOM 1525 O O . HIS A 1 190 ? 4.692 1.741 2.510 1.00 90.00 190 HIS A O 1
ATOM 1531 N N . VAL A 1 191 ? 6.184 3.367 2.914 1.00 90.44 191 VAL A N 1
ATOM 1532 C CA . VAL A 1 191 ? 7.127 2.974 1.845 1.00 90.44 191 VAL A CA 1
ATOM 1533 C C . VAL A 1 191 ? 7.576 1.514 1.985 1.00 90.44 191 VAL A C 1
ATOM 1535 O O . VAL A 1 191 ? 7.694 0.805 0.999 1.00 90.44 191 VAL A O 1
ATOM 1538 N N . SER A 1 192 ? 7.745 1.012 3.209 1.00 90.62 192 SER A N 1
ATOM 1539 C CA . SER A 1 192 ? 8.011 -0.417 3.458 1.00 90.62 192 SER A CA 1
ATOM 1540 C C . SER A 1 192 ? 6.904 -1.332 2.937 1.00 90.62 192 SER A C 1
ATOM 1542 O O . SER A 1 192 ? 7.196 -2.410 2.445 1.00 90.62 192 SER A O 1
ATOM 1544 N N . ALA A 1 193 ? 5.636 -0.917 3.020 1.00 90.88 193 ALA A N 1
ATOM 1545 C CA . ALA A 1 193 ? 4.542 -1.701 2.455 1.00 90.88 193 ALA A CA 1
ATOM 1546 C C . ALA A 1 193 ? 4.598 -1.691 0.922 1.00 90.88 193 ALA A C 1
ATOM 1548 O O . ALA A 1 193 ? 4.397 -2.735 0.316 1.00 90.88 193 ALA A O 1
ATOM 1549 N N . ILE A 1 194 ? 4.947 -0.549 0.317 1.00 91.94 194 ILE A N 1
ATOM 1550 C CA . ILE A 1 194 ? 5.200 -0.446 -1.128 1.00 91.94 194 ILE A CA 1
ATOM 1551 C C . ILE A 1 194 ? 6.326 -1.402 -1.533 1.00 91.94 194 ILE A C 1
ATOM 1553 O O . ILE A 1 194 ? 6.122 -2.2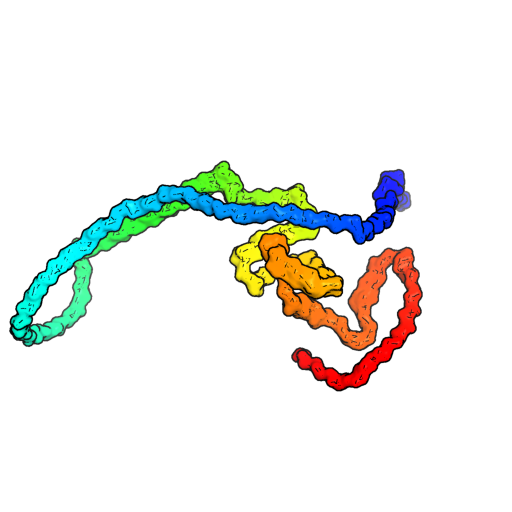19 -2.423 1.00 91.94 194 ILE A O 1
ATOM 1557 N N . ARG A 1 195 ? 7.458 -1.373 -0.816 1.00 91.88 195 ARG A N 1
ATOM 1558 C CA . ARG A 1 195 ? 8.597 -2.273 -1.042 1.00 91.88 195 ARG A CA 1
ATOM 1559 C C . ARG A 1 195 ? 8.197 -3.746 -0.944 1.00 91.88 195 ARG A C 1
ATOM 1561 O O . ARG A 1 195 ? 8.576 -4.524 -1.807 1.00 91.88 195 ARG A O 1
ATOM 1568 N N . ASN A 1 196 ? 7.403 -4.114 0.062 1.00 91.50 196 ASN A N 1
ATOM 1569 C CA . ASN A 1 196 ? 6.907 -5.484 0.221 1.00 91.50 196 ASN A CA 1
ATOM 1570 C C . ASN A 1 196 ? 5.932 -5.900 -0.889 1.00 91.50 196 ASN A C 1
ATOM 1572 O O . ASN A 1 196 ? 5.808 -7.082 -1.188 1.00 91.50 196 ASN A O 1
ATOM 1576 N N . TRP A 1 197 ? 5.182 -4.966 -1.476 1.00 91.19 197 TRP A N 1
ATOM 1577 C CA . TRP A 1 197 ? 4.323 -5.287 -2.617 1.00 91.19 197 TRP A CA 1
ATOM 1578 C C . TRP A 1 197 ? 5.155 -5.478 -3.882 1.00 91.19 197 TRP A C 1
ATOM 1580 O O . TRP A 1 197 ? 4.926 -6.435 -4.617 1.00 91.19 197 TRP A O 1
ATOM 1590 N N . THR A 1 198 ? 6.155 -4.624 -4.106 1.00 90.25 198 THR A N 1
ATOM 1591 C CA . THR A 1 198 ? 7.044 -4.732 -5.269 1.00 90.25 198 THR A CA 1
ATOM 1592 C C . THR A 1 198 ? 8.027 -5.892 -5.169 1.00 90.25 198 THR A C 1
ATOM 1594 O O . THR A 1 198 ? 8.452 -6.390 -6.199 1.00 90.25 198 THR A O 1
ATOM 1597 N N . SER A 1 199 ? 8.362 -6.369 -3.966 1.00 88.12 199 SER A N 1
ATOM 1598 C CA . SER A 1 199 ? 9.270 -7.514 -3.790 1.00 88.12 199 SER A CA 1
ATOM 1599 C C . SER A 1 199 ? 8.690 -8.834 -4.299 1.00 88.12 199 SER A C 1
ATOM 1601 O O . SER A 1 199 ? 9.424 -9.799 -4.454 1.00 88.12 199 SER A O 1
ATOM 1603 N N . SER A 1 200 ? 7.375 -8.897 -4.528 1.00 86.12 200 SER A N 1
ATOM 1604 C CA . SER A 1 200 ? 6.726 -10.067 -5.130 1.00 86.12 200 SER A CA 1
ATOM 1605 C C . SER A 1 200 ? 6.877 -10.139 -6.653 1.00 86.12 200 SER A C 1
ATOM 1607 O O . SER A 1 200 ? 6.544 -11.161 -7.246 1.00 86.12 200 SER A O 1
ATOM 1609 N N . ILE A 1 201 ? 7.352 -9.064 -7.287 1.00 85.38 201 ILE A N 1
ATOM 1610 C CA . ILE A 1 201 ? 7.499 -8.974 -8.740 1.00 85.38 201 ILE A CA 1
ATOM 1611 C C . ILE A 1 201 ? 8.801 -9.668 -9.145 1.00 85.38 201 ILE A C 1
ATOM 1613 O O . ILE A 1 201 ? 9.842 -9.432 -8.531 1.00 85.38 201 ILE A O 1
ATOM 1617 N N . ASN A 1 202 ? 8.749 -10.509 -10.182 1.00 84.12 202 ASN A N 1
ATOM 1618 C CA . ASN A 1 202 ? 9.941 -11.186 -10.680 1.00 84.12 202 ASN A CA 1
ATOM 1619 C C . ASN A 1 202 ? 10.880 -10.184 -11.380 1.00 84.12 202 ASN A C 1
ATOM 1621 O O . ASN A 1 202 ? 10.499 -9.548 -12.363 1.00 84.12 202 ASN A O 1
ATOM 1625 N N . GLY A 1 203 ? 12.100 -10.056 -10.857 1.00 83.00 203 GLY A N 1
ATOM 1626 C CA . GLY A 1 203 ? 13.180 -9.221 -11.390 1.00 83.00 203 GLY A CA 1
ATOM 1627 C C . GLY A 1 203 ? 14.369 -10.027 -11.915 1.00 83.00 203 GLY A C 1
ATOM 1628 O O . GLY A 1 203 ? 15.476 -9.497 -11.972 1.00 83.00 203 GLY A O 1
ATOM 1629 N N . GLU A 1 204 ? 14.175 -11.312 -12.218 1.00 88.38 204 GLU A N 1
ATOM 1630 C CA . GLU A 1 204 ? 15.228 -12.184 -12.740 1.00 88.38 204 GLU A CA 1
ATOM 1631 C C . GLU A 1 204 ? 15.807 -11.671 -14.070 1.00 88.38 204 GLU A C 1
ATOM 1633 O O . GLU A 1 204 ? 15.081 -11.112 -14.898 1.00 88.38 204 GLU A O 1
ATOM 1638 N N . PRO A 1 205 ? 17.118 -11.870 -14.304 1.00 91.06 205 PRO A N 1
ATOM 1639 C CA . PRO A 1 205 ? 17.743 -11.483 -15.560 1.00 91.06 205 PRO A CA 1
ATOM 1640 C C . PRO A 1 205 ? 17.138 -12.266 -16.732 1.00 91.06 205 PRO A C 1
ATOM 1642 O O . PRO A 1 205 ? 16.941 -13.479 -16.653 1.00 91.06 205 PRO A O 1
ATOM 1645 N N . GLY A 1 206 ? 16.883 -11.575 -17.843 1.00 91.12 206 GLY A N 1
ATOM 1646 C CA . GLY A 1 206 ? 16.321 -12.160 -19.060 1.00 91.12 206 GLY A CA 1
ATOM 1647 C C . GLY A 1 206 ? 15.052 -11.445 -19.517 1.00 91.12 206 GLY A C 1
ATOM 1648 O O . GLY A 1 206 ? 14.925 -10.230 -19.384 1.00 91.12 206 GLY A O 1
ATOM 1649 N N . PHE A 1 207 ? 14.120 -12.205 -20.097 1.00 88.62 207 PHE A N 1
ATOM 1650 C CA . PHE A 1 207 ? 12.871 -11.663 -20.628 1.00 88.62 207 PHE A CA 1
ATOM 1651 C C . PHE A 1 207 ? 11.773 -11.595 -19.563 1.00 88.62 207 PHE A C 1
ATOM 1653 O O . PHE A 1 207 ? 11.437 -12.593 -18.921 1.00 88.62 207 PHE A O 1
ATOM 1660 N N . PHE A 1 208 ? 11.130 -10.432 -19.455 1.00 90.81 208 PHE A N 1
ATOM 1661 C CA . PHE A 1 208 ? 9.985 -10.227 -18.573 1.00 90.81 208 PHE A CA 1
ATOM 1662 C C . PHE A 1 208 ? 8.713 -10.857 -19.151 1.00 90.81 208 PHE A C 1
ATOM 1664 O O . PHE A 1 208 ? 7.980 -10.237 -19.925 1.00 90.81 208 PHE A O 1
ATOM 1671 N N . LYS A 1 209 ? 8.424 -12.096 -18.739 1.00 91.19 209 LYS A N 1
ATOM 1672 C CA . LYS A 1 209 ? 7.239 -12.861 -19.173 1.00 91.19 209 LYS A CA 1
ATOM 1673 C C . LYS A 1 209 ? 5.922 -12.129 -18.898 1.00 91.19 209 LYS A C 1
ATOM 1675 O O . LYS A 1 209 ? 5.023 -12.166 -19.736 1.00 91.19 209 LYS A O 1
ATOM 1680 N N . ASP A 1 210 ? 5.825 -11.433 -17.766 1.00 90.56 210 ASP A N 1
ATOM 1681 C CA . ASP A 1 210 ? 4.625 -10.679 -17.380 1.00 90.56 210 ASP A CA 1
ATOM 1682 C C . ASP A 1 210 ? 4.336 -9.532 -18.355 1.00 90.56 210 ASP A C 1
ATOM 1684 O O . ASP A 1 210 ? 3.187 -9.298 -18.731 1.00 90.56 210 ASP A O 1
ATOM 1688 N N . VAL A 1 211 ? 5.392 -8.851 -18.811 1.00 91.00 211 VAL A N 1
ATOM 1689 C CA . VAL A 1 211 ? 5.290 -7.763 -19.788 1.00 91.00 211 VAL A CA 1
ATOM 1690 C C . VAL A 1 211 ? 4.888 -8.320 -21.149 1.00 91.00 211 VAL A C 1
ATOM 1692 O O . VAL A 1 211 ? 3.949 -7.812 -21.756 1.00 91.00 211 VAL A O 1
ATOM 1695 N N . LEU A 1 212 ? 5.521 -9.406 -21.601 1.00 90.69 212 LEU A N 1
ATOM 1696 C CA . LEU A 1 212 ? 5.165 -10.058 -22.868 1.00 90.69 212 LEU A CA 1
ATOM 1697 C C . LEU A 1 212 ? 3.704 -10.543 -22.874 1.00 90.69 212 LEU A C 1
ATOM 1699 O O . LEU A 1 212 ? 2.978 -10.309 -23.838 1.00 90.69 212 LEU A O 1
ATOM 1703 N N . SER A 1 213 ? 3.240 -11.117 -21.762 1.00 92.94 213 SER A N 1
ATOM 1704 C CA . SER A 1 213 ? 1.844 -11.552 -21.589 1.00 92.94 213 SER A CA 1
ATOM 1705 C C . SER A 1 213 ? 0.853 -10.379 -21.585 1.00 92.94 213 SER A C 1
ATOM 1707 O O . SER A 1 213 ? -0.316 -10.537 -21.942 1.00 92.94 213 SER A O 1
ATOM 1709 N N . ALA A 1 214 ? 1.286 -9.191 -21.151 1.00 91.88 214 ALA A N 1
ATOM 1710 C CA . ALA A 1 214 ? 0.479 -7.978 -21.225 1.00 91.88 214 ALA A CA 1
ATOM 1711 C C . ALA A 1 214 ? 0.415 -7.425 -22.658 1.00 91.88 214 ALA A C 1
ATOM 1713 O O . ALA A 1 214 ? -0.660 -7.016 -23.096 1.00 91.88 214 ALA A O 1
ATOM 1714 N N . LEU A 1 215 ? 1.530 -7.466 -23.397 1.00 91.38 215 LEU A N 1
ATOM 1715 C CA . LEU A 1 215 ? 1.599 -7.036 -24.798 1.00 91.38 215 LEU A CA 1
ATOM 1716 C C . LEU A 1 215 ? 0.737 -7.909 -25.721 1.00 91.38 215 LEU A C 1
ATOM 1718 O O . LEU A 1 215 ? 0.125 -7.396 -26.655 1.00 91.38 215 LEU A O 1
ATOM 1722 N N . GLU A 1 216 ? 0.613 -9.207 -25.438 1.00 92.00 216 GLU A N 1
ATOM 1723 C CA . GLU A 1 216 ? -0.230 -10.122 -26.223 1.00 92.00 216 GLU A CA 1
ATOM 1724 C C . GLU A 1 216 ? -1.710 -9.685 -26.272 1.00 92.00 216 GLU A C 1
ATOM 1726 O O . GLU A 1 216 ? -2.385 -9.860 -27.295 1.00 92.00 216 GLU A O 1
ATOM 1731 N N . LYS A 1 217 ? -2.187 -9.054 -25.188 1.00 94.75 217 LYS A N 1
ATOM 1732 C CA . LYS A 1 217 ? -3.570 -8.578 -25.006 1.00 94.75 217 LYS A CA 1
ATOM 1733 C C . LYS A 1 217 ? -3.877 -7.266 -25.736 1.00 94.75 217 LYS A C 1
ATOM 1735 O O . LYS A 1 217 ? -5.028 -6.829 -25.713 1.00 94.75 217 LYS A O 1
ATOM 1740 N N . LEU A 1 218 ? -2.883 -6.618 -26.347 1.00 92.25 218 LEU A N 1
ATOM 1741 C CA . LEU A 1 218 ? -3.086 -5.386 -27.110 1.00 92.25 218 LEU A CA 1
ATOM 1742 C C . LEU A 1 218 ? -3.931 -5.636 -28.368 1.00 92.25 218 LEU A C 1
ATOM 1744 O O . LEU A 1 218 ? -3.974 -6.743 -28.916 1.00 92.25 218 LEU A O 1
ATOM 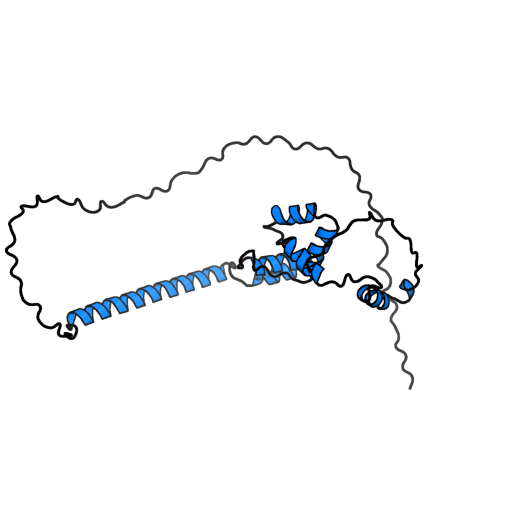1748 N N . LYS A 1 219 ? -4.606 -4.583 -28.842 1.00 93.62 219 LYS A N 1
ATOM 1749 C CA . LYS A 1 219 ? -5.383 -4.624 -30.087 1.00 93.62 219 LYS A CA 1
ATOM 1750 C C . LYS A 1 219 ? -4.447 -4.910 -31.265 1.00 93.62 219 LYS A C 1
ATOM 1752 O O . LYS A 1 219 ? -3.310 -4.455 -31.237 1.00 93.62 219 LYS A O 1
ATOM 1757 N N . PRO A 1 220 ? -4.904 -5.607 -32.322 1.00 89.50 220 PRO A N 1
ATOM 1758 C CA . PRO A 1 220 ? -4.045 -5.992 -33.445 1.00 89.50 220 PRO A CA 1
ATOM 1759 C C . PRO A 1 220 ? -3.360 -4.801 -34.128 1.00 89.50 220 PRO A C 1
ATOM 1761 O O . PRO A 1 220 ? -2.214 -4.928 -34.536 1.00 89.50 220 PRO A O 1
ATOM 1764 N N . PHE A 1 221 ? -4.023 -3.642 -34.185 1.00 89.75 221 PHE A N 1
ATOM 1765 C CA . PHE A 1 221 ? -3.448 -2.406 -34.721 1.00 89.75 221 PHE A CA 1
ATOM 1766 C C . PHE A 1 221 ? -2.239 -1.905 -33.909 1.00 89.75 221 PHE A C 1
ATOM 1768 O O . PHE A 1 221 ? -1.257 -1.446 -34.483 1.00 89.75 221 PHE A O 1
ATOM 1775 N N . ASP A 1 222 ? -2.268 -2.083 -32.586 1.00 89.12 222 ASP A N 1
ATOM 1776 C CA . ASP A 1 222 ? -1.223 -1.624 -31.662 1.00 89.12 222 ASP A CA 1
ATOM 1777 C C . ASP A 1 222 ? -0.070 -2.640 -31.515 1.00 89.12 222 ASP A C 1
ATOM 1779 O O . ASP A 1 222 ? 0.834 -2.443 -30.705 1.00 89.12 222 ASP A O 1
ATOM 1783 N N . LYS A 1 223 ? -0.094 -3.758 -32.262 1.00 88.75 223 LYS A N 1
ATOM 1784 C CA . LYS A 1 223 ? 0.941 -4.810 -32.186 1.00 88.75 223 LYS A CA 1
ATOM 1785 C C . LYS A 1 223 ? 2.177 -4.514 -33.031 1.00 88.75 223 LYS A C 1
ATOM 1787 O O . LYS A 1 223 ? 3.193 -5.185 -32.864 1.00 88.75 223 LYS A O 1
ATOM 1792 N N . HIS A 1 224 ? 2.109 -3.546 -33.939 1.00 90.31 224 HIS A N 1
ATOM 1793 C CA . HIS A 1 224 ? 3.261 -3.147 -34.738 1.00 90.31 224 HIS A CA 1
ATOM 1794 C C . HIS A 1 224 ? 4.225 -2.321 -33.880 1.00 90.31 224 HIS A C 1
ATOM 1796 O O . HIS A 1 224 ? 3.901 -1.208 -33.472 1.00 90.31 224 HIS A O 1
ATOM 1802 N N . CYS A 1 225 ? 5.412 -2.858 -33.601 1.00 88.81 225 CYS A N 1
ATOM 1803 C CA . CYS A 1 225 ? 6.437 -2.167 -32.828 1.00 88.81 225 CYS A CA 1
ATOM 1804 C C . CYS A 1 225 ? 7.839 -2.410 -33.395 1.00 88.81 225 CYS A C 1
ATOM 1806 O O . CYS A 1 225 ? 8.106 -3.424 -34.038 1.00 88.81 225 CYS A O 1
ATOM 1808 N N . ASN A 1 226 ? 8.737 -1.464 -33.126 1.00 93.75 226 ASN A N 1
ATOM 1809 C CA . ASN A 1 226 ? 10.161 -1.605 -33.402 1.00 93.75 226 ASN A CA 1
ATOM 1810 C C . ASN A 1 226 ? 10.872 -2.015 -32.111 1.00 93.75 226 ASN A C 1
ATOM 1812 O O . ASN A 1 226 ? 10.643 -1.414 -31.060 1.00 93.75 226 ASN A O 1
ATOM 1816 N N . LEU A 1 227 ? 11.752 -3.013 -32.191 1.00 91.88 227 LEU A N 1
ATOM 1817 C CA . LEU A 1 227 ? 12.611 -3.408 -31.079 1.00 91.88 227 LEU A CA 1
ATOM 1818 C C . LEU A 1 227 ? 13.966 -2.712 -31.222 1.00 91.88 227 LEU A C 1
ATOM 1820 O O . LEU A 1 227 ? 14.734 -3.026 -32.127 1.00 91.88 227 LEU A O 1
ATOM 1824 N N . VAL A 1 228 ? 14.251 -1.778 -30.318 1.00 94.75 228 VAL A N 1
ATOM 1825 C CA . VAL A 1 228 ? 15.545 -1.091 -30.226 1.00 94.75 228 VAL A CA 1
ATOM 1826 C C . VAL A 1 228 ? 16.200 -1.504 -28.917 1.00 94.75 228 VAL A C 1
ATOM 1828 O O . VAL A 1 228 ? 15.584 -1.406 -27.857 1.00 94.75 228 VAL A O 1
ATOM 1831 N N . ILE A 1 229 ? 17.434 -1.994 -28.997 1.00 94.06 229 ILE A N 1
ATOM 1832 C CA . ILE A 1 229 ? 18.210 -2.448 -27.844 1.00 94.06 229 ILE A CA 1
ATOM 1833 C C . ILE A 1 229 ? 19.515 -1.664 -27.834 1.00 94.06 229 ILE A C 1
ATOM 1835 O O . ILE A 1 229 ? 20.198 -1.588 -28.852 1.00 94.06 229 ILE A O 1
ATOM 1839 N N . ASP A 1 230 ? 19.850 -1.112 -26.675 1.00 96.31 230 ASP A N 1
ATOM 1840 C CA . ASP A 1 230 ? 21.121 -0.450 -26.407 1.00 96.31 230 ASP A CA 1
ATOM 1841 C C . ASP A 1 230 ? 21.667 -0.938 -25.059 1.00 96.31 230 ASP A C 1
ATOM 1843 O O . ASP A 1 230 ? 20.912 -1.417 -24.204 1.00 96.31 230 ASP A O 1
ATOM 1847 N N . ALA A 1 231 ? 22.980 -0.848 -24.874 1.00 95.62 231 ALA A N 1
ATOM 1848 C CA . ALA A 1 231 ? 23.657 -1.270 -23.658 1.00 95.62 231 ALA A CA 1
ATOM 1849 C C . ALA A 1 231 ? 24.157 -0.055 -22.870 1.00 95.62 231 ALA A C 1
ATOM 1851 O O . ALA A 1 231 ? 24.797 0.843 -23.405 1.00 95.62 231 ALA A O 1
ATOM 1852 N N . MET A 1 232 ? 23.927 -0.058 -21.556 1.00 96.00 232 MET A N 1
ATOM 1853 C CA . MET A 1 232 ? 24.438 0.974 -20.654 1.00 96.00 232 MET A CA 1
ATOM 1854 C C . MET A 1 232 ? 25.639 0.453 -19.864 1.00 96.00 232 MET A C 1
ATOM 1856 O O . MET A 1 232 ? 25.575 -0.614 -19.252 1.00 96.00 232 MET A O 1
ATOM 1860 N N . ALA A 1 233 ? 26.723 1.229 -19.821 1.00 96.38 233 ALA A N 1
ATOM 1861 C CA . ALA A 1 233 ? 27.848 0.939 -18.939 1.00 96.38 233 ALA A CA 1
ATOM 1862 C C . ALA A 1 233 ? 27.450 1.194 -17.474 1.00 96.38 233 ALA A C 1
ATOM 1864 O O . ALA A 1 233 ? 27.009 2.285 -17.115 1.00 96.38 233 ALA A O 1
ATOM 1865 N N . ILE A 1 234 ? 27.624 0.189 -16.615 1.00 95.56 234 ILE A N 1
ATOM 1866 C CA . ILE A 1 234 ? 27.350 0.269 -15.173 1.00 95.56 234 ILE A CA 1
ATOM 1867 C C . ILE A 1 234 ? 28.677 0.181 -14.412 1.00 95.56 234 ILE A C 1
ATOM 1869 O O . ILE A 1 234 ? 29.613 -0.496 -14.837 1.00 95.56 234 ILE A O 1
ATOM 1873 N N . LYS A 1 235 ? 28.767 0.868 -13.267 1.00 96.50 235 LYS A N 1
ATOM 1874 C CA . LYS A 1 235 ? 29.948 0.826 -12.399 1.00 96.50 235 LYS A CA 1
ATOM 1875 C C . LYS A 1 235 ? 30.207 -0.600 -11.904 1.00 96.50 235 LYS A C 1
ATOM 1877 O O . LYS A 1 235 ? 29.333 -1.218 -11.301 1.00 96.50 235 LYS A O 1
ATOM 1882 N N . GLN A 1 236 ? 31.433 -1.080 -12.092 1.00 95.81 236 GLN A N 1
ATOM 1883 C CA . GLN A 1 236 ? 31.875 -2.363 -11.554 1.00 95.81 236 GLN A CA 1
ATOM 1884 C C . GLN A 1 236 ? 32.025 -2.258 -10.031 1.00 95.81 236 GLN A C 1
ATOM 1886 O O . GLN A 1 236 ? 32.815 -1.461 -9.524 1.00 95.81 236 GLN A O 1
ATOM 1891 N N . GLN A 1 237 ? 31.223 -3.027 -9.301 1.00 95.62 237 GLN A N 1
ATOM 1892 C CA . GLN A 1 237 ? 31.259 -3.111 -7.842 1.00 95.62 237 GLN A CA 1
ATOM 1893 C C . GLN A 1 237 ? 30.671 -4.445 -7.380 1.00 95.62 237 GLN A C 1
ATOM 1895 O O . GLN A 1 237 ? 29.762 -4.982 -8.012 1.00 95.62 237 GLN A O 1
ATOM 1900 N N . ILE A 1 238 ? 31.179 -4.965 -6.264 1.00 95.12 238 ILE A N 1
ATOM 1901 C CA . ILE A 1 238 ? 30.647 -6.168 -5.620 1.00 95.12 238 ILE A CA 1
ATOM 1902 C C . ILE A 1 238 ? 29.511 -5.726 -4.691 1.00 95.12 238 ILE A C 1
ATOM 1904 O O . ILE A 1 238 ? 29.748 -4.990 -3.735 1.00 95.12 238 ILE A O 1
ATOM 1908 N N . ILE A 1 239 ? 28.280 -6.150 -4.985 1.00 94.31 239 ILE A N 1
ATOM 1909 C CA . ILE A 1 239 ? 27.090 -5.886 -4.162 1.00 94.31 239 ILE A CA 1
ATOM 1910 C C . ILE A 1 239 ? 26.580 -7.222 -3.633 1.00 94.31 239 ILE A C 1
ATOM 1912 O O . ILE A 1 239 ? 26.428 -8.173 -4.396 1.00 94.31 239 ILE A O 1
ATOM 1916 N N . TRP A 1 240 ? 26.301 -7.280 -2.334 1.00 94.31 240 TRP A N 1
ATOM 1917 C CA . TRP A 1 240 ? 25.656 -8.425 -1.704 1.00 94.31 240 TRP A CA 1
ATOM 1918 C C . TRP A 1 240 ? 24.168 -8.145 -1.505 1.00 94.31 240 TRP A C 1
ATOM 1920 O O . TRP A 1 240 ? 23.816 -7.127 -0.907 1.00 94.31 240 TRP A O 1
ATOM 1930 N N . ASP A 1 241 ? 23.311 -9.052 -1.973 1.00 88.25 241 ASP A N 1
ATOM 1931 C CA . ASP A 1 241 ? 21.866 -8.989 -1.755 1.00 88.25 241 ASP A CA 1
ATOM 1932 C C . ASP A 1 241 ? 21.449 -10.038 -0.706 1.00 88.25 241 ASP A C 1
ATOM 1934 O O . ASP A 1 241 ? 21.486 -11.242 -0.989 1.00 88.25 241 ASP A O 1
ATOM 1938 N N . PRO A 1 242 ? 21.114 -9.628 0.532 1.00 80.88 242 PRO A N 1
ATOM 1939 C CA . PRO A 1 242 ? 20.547 -10.531 1.517 1.00 80.88 242 PRO A CA 1
ATOM 1940 C C . PRO A 1 242 ? 19.084 -10.793 1.141 1.00 80.88 242 PRO A C 1
ATOM 1942 O O . PRO A 1 242 ? 18.216 -9.973 1.435 1.00 80.88 242 PRO A O 1
ATOM 1945 N N . LYS A 1 243 ? 18.836 -11.920 0.466 1.00 61.38 243 LYS A N 1
ATOM 1946 C CA . LYS A 1 243 ? 17.476 -12.409 0.191 1.00 61.38 243 LYS A CA 1
ATOM 1947 C C . LYS A 1 243 ? 16.605 -12.446 1.447 1.00 61.38 243 LYS A C 1
ATOM 1949 O O . LYS A 1 243 ? 17.112 -12.893 2.503 1.00 61.38 243 LYS A O 1
#

Secondary structure (DSSP, 8-state):
----------S------------------PPP-------PPPP-----------------------------------PPPPHHHHHHHHHHHHHHHHHHHHHHHHHHHHHHHHHHTTSS-THHHHHHHHH--THHHHHHHHHHHHTTS-GGG----HHHHHHHHHHHHH-HHHHHHHHHHSTTT--PPPHHHHHHHHTTS---SS--HHHHHHHHTS-GGGG--------------------

Organism: Aphis craccivora (NCBI:txid307492)

InterPro domains:
  IPR021896 THAP9-like, helix-turn-helix domain [PF12017] (113-197)
  IPR048365 Transposable element P transposase-like, RNase H domain, N-terminal [PF21787] (204-242)